Protein AF-X1M2U4-F1 (afdb_monomer)

Radius of gyration: 24.53 Å; Cα contacts (8 Å, |Δi|>4): 332; chains: 1; bounding box: 65×62×56 Å

Sequence (324 aa):
LNEYVQEFSDPWKFKKEGINDFLRRRSLLNENTVKQISSGITCVGDGNSFICDGRGKYFVPGTSIKGAIRTSVLYHFLKELKNSNNENFRNDVVGKIEHKLKEYSKVKSAYINAKRQNNLQEARIKSREMDNIEKSFDKDIVENKFLNFLDDMVKKGIVKVGPNTDLLRTVKVSDSKIDEVRRENIRVICFRNNGSFYFGKTKRRDGTERQISLDYECLHEDTEFTTEILLDFELLNKFYPDSKILFNDISSLINIIKEFGESQWIEERNFFQKVPEIPEITEFYNQNISHPLLRVGWGTGMLGTTIDLLLDPPLRQRIRNEVM

Solvent-accessible surface area (backbone atoms only — not comparable to full-atom values): 18949 Å² total; per-residue (Å²): 142,84,87,82,80,78,82,78,86,63,89,75,77,57,84,80,61,50,72,66,55,55,33,52,76,68,60,51,73,36,75,66,48,44,52,61,66,71,53,70,55,55,57,77,48,70,94,39,49,58,57,30,45,80,83,70,46,40,42,52,56,16,66,53,54,48,49,34,46,50,34,16,52,52,38,50,53,53,48,52,40,37,74,76,39,46,66,59,36,43,57,68,48,52,46,47,51,52,50,51,50,54,54,46,54,52,42,52,52,51,25,53,51,24,54,75,69,68,36,64,68,57,24,52,53,31,49,52,51,46,55,51,51,55,60,42,49,56,42,56,62,56,49,62,43,66,58,44,71,45,36,73,44,41,75,69,67,76,48,74,89,48,85,92,62,44,74,67,73,28,51,46,51,42,63,20,67,46,93,73,69,42,80,42,80,46,72,43,76,41,77,46,98,86,49,52,71,45,69,36,67,44,74,47,97,87,69,50,76,40,72,44,69,43,73,30,40,38,73,54,85,90,68,84,71,66,67,52,79,45,75,40,60,68,60,41,43,70,77,47,75,88,56,95,60,94,48,90,52,71,67,50,45,51,50,38,29,31,54,41,22,42,53,50,51,52,54,50,35,62,52,40,67,64,37,72,90,45,60,70,62,43,50,59,60,63,49,86,68,89,72,46,48,76,58,69,66,88,87,35,49,67,65,46,69,44,62,49,80,79,49,55,70,71,60,46,52,48,47,51,74,73,79,105

pLDDT: mean 79.79, std 15.74, range [29.61, 96.5]

Mean predicted aligned error: 11.82 Å

Foldseek 3Di:
DPDPDDDDDDPPPCPDADPVNVCVVVVCPDPVNCVVVVPQDFCCDPVQEATAGSVRFGWAALVQVLLLLLQLLLLVVLVVCCVVPVPCSCVQQVVVLVVLLVVLVVLVVQLVVCVVVVVVVSNVVSVVVLVVSLVVNCCSNRQVVQQCVCVVCVVVVNDDRDPLLRLSVQKDKHMKTFHDWDKDWDWAWDADPVLDIDTDWDADPVRDIDGDIDTHTGHDPPGDIDMDIGGNQVSNCSSPVDDDDCDNDVVSSQVSQQVLQVLLLVVLLVSCVSRPPDVVSNVVSPPPPPTRRADGDDPCPPSSNHSCSVPDPVSSVSCVVRND

Nearest PDB structures (foldseek):
  4irv-assembly1_A  TM=3.183E-01  e=8.017E+00  Helicobacter pylori 26695

Structure (mmCIF, N/CA/C/O backbone):
data_AF-X1M2U4-F1
#
_entry.id   AF-X1M2U4-F1
#
loop_
_atom_site.group_PDB
_atom_site.id
_atom_site.type_symbol
_atom_site.label_atom_id
_atom_site.label_alt_id
_atom_site.label_comp_id
_atom_site.label_asym_id
_atom_site.label_entity_id
_atom_site.label_seq_id
_atom_site.pdbx_PDB_ins_code
_atom_site.Cartn_x
_atom_site.Cartn_y
_atom_site.Cartn_z
_atom_site.occupancy
_atom_site.B_iso_or_equiv
_atom_site.auth_seq_id
_atom_site.auth_comp_id
_atom_site.auth_asym_id
_atom_site.auth_atom_id
_atom_site.pdbx_PDB_model_num
ATOM 1 N N . LEU A 1 1 ? -9.362 -40.920 -22.164 1.00 38.91 1 LEU A N 1
ATOM 2 C CA . LEU A 1 1 ? -9.879 -39.617 -21.678 1.00 38.91 1 LEU A CA 1
ATOM 3 C C . LEU A 1 1 ? -11.413 -39.571 -21.524 1.00 38.91 1 LEU A C 1
ATOM 5 O O . LEU A 1 1 ? -11.914 -38.514 -21.184 1.00 38.91 1 LEU A O 1
ATOM 9 N N . ASN A 1 2 ? -12.145 -40.694 -21.651 1.00 30.86 2 ASN A N 1
ATOM 10 C CA . ASN A 1 2 ? -13.621 -40.733 -21.589 1.00 30.86 2 ASN A CA 1
ATOM 11 C C . ASN A 1 2 ? -14.203 -41.627 -20.465 1.00 30.86 2 ASN A C 1
ATOM 13 O O . ASN A 1 2 ? -15.336 -42.071 -20.578 1.00 30.86 2 ASN A O 1
ATOM 17 N N . GLU A 1 3 ? -13.476 -41.895 -19.373 1.00 29.61 3 GLU A N 1
ATOM 18 C CA . GLU A 1 3 ? -13.958 -42.805 -18.303 1.00 29.61 3 GLU A CA 1
ATOM 19 C C . GLU A 1 3 ? -14.347 -42.126 -16.973 1.00 29.61 3 GLU A C 1
ATOM 21 O O . GLU A 1 3 ? -14.627 -42.810 -15.996 1.00 29.61 3 GLU A O 1
ATOM 26 N N . TYR A 1 4 ? -14.426 -40.791 -16.904 1.00 35.47 4 TYR A N 1
ATOM 27 C CA . TYR A 1 4 ? -14.709 -40.086 -15.638 1.00 35.47 4 TYR A CA 1
ATOM 28 C C . TYR A 1 4 ? -15.816 -39.032 -15.723 1.00 35.47 4 TYR A C 1
ATOM 30 O O . TYR A 1 4 ? -15.715 -37.967 -15.118 1.00 35.47 4 TYR A O 1
ATOM 38 N N . VAL A 1 5 ? -16.907 -39.330 -16.426 1.00 34.38 5 VAL A N 1
ATOM 39 C CA . VAL A 1 5 ? -18.145 -38.551 -16.287 1.00 34.38 5 VAL A CA 1
ATOM 40 C C . VAL A 1 5 ? -19.189 -39.444 -15.625 1.00 34.38 5 VAL A C 1
ATOM 42 O O . VAL A 1 5 ? -19.867 -40.222 -16.283 1.00 34.38 5 VAL A O 1
ATOM 45 N N . GLN A 1 6 ? -19.280 -39.367 -14.296 1.00 40.69 6 GLN A N 1
ATOM 46 C CA . GLN A 1 6 ? -20.480 -39.809 -13.587 1.00 40.69 6 GLN A CA 1
ATOM 47 C C . GLN A 1 6 ? -21.474 -38.648 -13.611 1.00 40.69 6 GLN A C 1
ATOM 49 O O . GLN A 1 6 ? -21.230 -37.610 -12.997 1.00 40.69 6 GLN A O 1
ATOM 54 N N . GLU A 1 7 ? -22.579 -38.817 -14.335 1.00 40.59 7 GLU A N 1
ATOM 55 C CA . GLU A 1 7 ? -23.734 -37.930 -14.222 1.00 40.59 7 GLU A CA 1
ATOM 56 C C . GLU A 1 7 ? -24.286 -38.013 -12.795 1.00 40.59 7 GLU A C 1
ATOM 58 O O . GLU A 1 7 ? -24.749 -39.059 -12.336 1.00 40.59 7 GLU A O 1
ATOM 63 N N . PHE A 1 8 ? -24.213 -36.901 -12.066 1.00 40.88 8 PHE A N 1
ATOM 64 C CA . PHE A 1 8 ? -24.794 -36.800 -10.735 1.00 40.88 8 PHE A CA 1
ATOM 65 C C . PHE A 1 8 ? -26.293 -36.539 -10.865 1.00 40.88 8 PHE A C 1
ATOM 67 O O . PHE A 1 8 ? -26.742 -35.402 -11.003 1.00 40.88 8 PHE A O 1
ATOM 74 N N . SER A 1 9 ? -27.079 -37.612 -10.801 1.00 44.78 9 SER A N 1
ATOM 75 C CA . SER A 1 9 ? -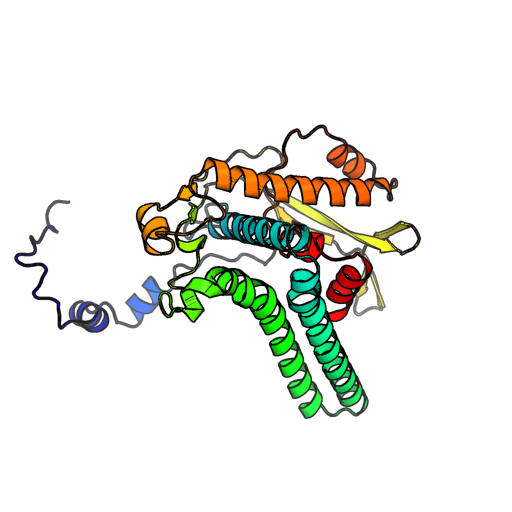28.518 -37.525 -10.588 1.00 44.78 9 SER A CA 1
ATOM 76 C C . SER A 1 9 ? -28.775 -36.986 -9.173 1.00 44.78 9 SER A C 1
ATOM 78 O O . SER A 1 9 ? -28.596 -37.716 -8.196 1.00 44.78 9 SER A O 1
ATOM 80 N N . ASP A 1 10 ? -29.212 -35.729 -9.093 1.00 46.75 10 ASP A N 1
ATOM 81 C CA . ASP A 1 10 ? -29.717 -35.020 -7.905 1.00 46.75 10 ASP A CA 1
ATOM 82 C C . ASP A 1 10 ? -28.677 -34.219 -7.071 1.00 46.75 10 ASP A C 1
ATOM 84 O O . ASP A 1 10 ? -28.092 -34.733 -6.111 1.00 46.75 10 ASP A O 1
ATOM 88 N N . PRO A 1 11 ? -28.470 -32.917 -7.376 1.00 49.22 11 PRO A N 1
ATOM 89 C CA . PRO A 1 11 ? -27.524 -32.053 -6.662 1.00 49.22 11 PRO A CA 1
ATOM 90 C C . PRO A 1 11 ? -27.935 -31.720 -5.213 1.00 49.22 11 PRO A C 1
ATOM 92 O O . PRO A 1 11 ? -27.139 -31.143 -4.471 1.00 49.22 11 PRO A O 1
ATOM 95 N N . TRP A 1 12 ? -29.139 -32.098 -4.764 1.00 47.88 12 TRP A N 1
ATOM 96 C CA . TRP A 1 12 ? -29.663 -31.724 -3.442 1.00 47.88 12 TRP A CA 1
ATOM 97 C C . TRP A 1 12 ? -29.518 -32.809 -2.363 1.00 47.88 12 TRP A C 1
ATOM 99 O O . TRP A 1 12 ? -29.766 -32.536 -1.184 1.00 47.88 12 TRP A O 1
ATOM 109 N N . LYS A 1 13 ? -29.045 -34.014 -2.713 1.00 48.00 13 LYS A N 1
ATOM 110 C CA . LYS A 1 13 ? -28.810 -35.109 -1.749 1.00 48.00 13 LYS A CA 1
ATOM 111 C C . LYS A 1 13 ? -27.593 -34.916 -0.833 1.00 48.00 13 LYS A C 1
ATOM 113 O O . LYS A 1 13 ? -27.504 -35.583 0.194 1.00 48.00 13 LYS A O 1
ATOM 118 N N . PHE A 1 14 ? -26.695 -33.974 -1.128 1.00 50.56 14 PHE A N 1
ATOM 119 C CA . PHE A 1 14 ? -25.449 -33.769 -0.369 1.00 50.56 14 PHE A CA 1
ATOM 120 C C . PHE A 1 14 ? -25.573 -32.871 0.872 1.00 50.56 14 PHE A C 1
ATOM 122 O O . PHE A 1 14 ? -24.568 -32.546 1.499 1.00 50.56 14 PHE A O 1
ATOM 129 N N . LYS A 1 15 ? -26.789 -32.513 1.307 1.00 51.62 15 LYS A N 1
ATOM 130 C CA . LYS A 1 15 ? -27.019 -31.644 2.482 1.00 51.62 15 LYS A CA 1
ATOM 131 C C . LYS A 1 15 ? -26.486 -32.179 3.829 1.00 51.62 15 LYS A C 1
ATOM 133 O O . LYS A 1 15 ? -26.642 -31.495 4.836 1.00 51.62 15 LYS A O 1
ATOM 138 N N . LYS A 1 16 ? -25.879 -33.371 3.878 1.00 56.16 16 LYS A N 1
ATOM 139 C CA . LYS A 1 16 ? -25.341 -33.983 5.106 1.00 56.16 16 LYS A CA 1
ATOM 140 C C . LYS A 1 16 ? -23.858 -34.333 5.079 1.00 56.16 16 LYS A C 1
ATOM 142 O O . LYS A 1 16 ? -23.348 -34.736 6.116 1.00 56.16 16 LYS A O 1
ATOM 147 N N . GLU A 1 17 ? -23.169 -34.196 3.953 1.00 55.62 17 GLU A N 1
ATOM 148 C CA . GLU A 1 17 ? -21.790 -34.674 3.852 1.00 55.62 17 GLU A CA 1
ATOM 149 C C . GLU A 1 17 ? -20.846 -33.485 3.741 1.00 55.62 17 GLU A C 1
ATOM 151 O O . GLU A 1 17 ? -20.805 -32.787 2.728 1.00 55.62 17 GLU A O 1
ATOM 156 N N . GLY A 1 18 ? -20.108 -33.227 4.821 1.00 66.75 18 GLY A N 1
ATOM 157 C CA . GLY A 1 18 ? -19.088 -32.192 4.819 1.00 66.75 18 GLY A CA 1
ATOM 158 C C . GLY A 1 18 ? -17.939 -32.570 3.888 1.00 66.75 18 GLY A C 1
ATOM 159 O O . GLY A 1 18 ? -17.730 -33.740 3.558 1.00 66.75 18 GLY A O 1
ATOM 160 N N . ILE A 1 19 ? -17.122 -31.588 3.508 1.00 66.81 19 ILE A N 1
ATOM 161 C CA . ILE A 1 19 ? -15.921 -31.838 2.698 1.00 66.81 19 ILE A CA 1
ATOM 162 C C . ILE A 1 19 ? -14.996 -32.882 3.345 1.00 66.81 19 ILE A C 1
ATOM 164 O O . ILE A 1 19 ? -14.395 -33.695 2.653 1.00 66.81 19 ILE A O 1
ATOM 168 N N . ASN A 1 20 ? -14.971 -32.948 4.678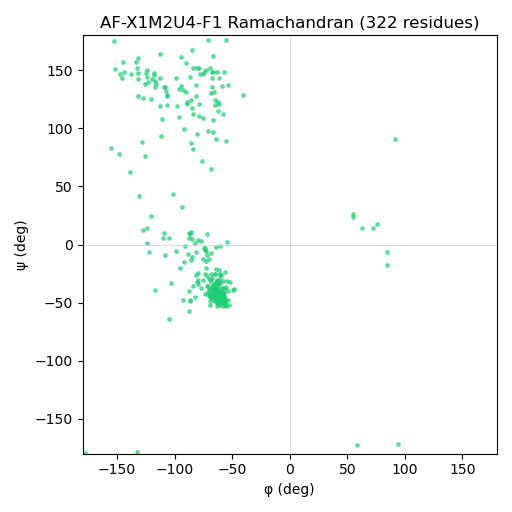 1.00 68.69 20 ASN A N 1
ATOM 169 C CA . ASN A 1 20 ? -14.257 -33.984 5.420 1.00 68.69 20 ASN A CA 1
ATOM 170 C C . ASN A 1 20 ? -14.793 -35.395 5.134 1.00 68.69 20 ASN A C 1
ATOM 172 O O . ASN A 1 20 ? -13.996 -36.314 4.968 1.00 68.69 20 ASN A O 1
ATOM 176 N N . ASP A 1 21 ? -16.110 -35.578 5.033 1.00 77.81 21 ASP A N 1
ATOM 177 C CA . ASP A 1 21 ? -16.729 -36.882 4.760 1.00 77.81 21 ASP A CA 1
ATOM 178 C C . ASP A 1 21 ? -16.501 -37.317 3.313 1.00 77.81 21 ASP A C 1
ATOM 180 O O . ASP A 1 21 ? -16.310 -38.501 3.025 1.00 77.81 21 ASP A O 1
ATOM 184 N N . PHE A 1 22 ? -16.499 -36.352 2.390 1.00 77.62 22 PHE A N 1
ATOM 185 C CA . PHE A 1 22 ? -16.117 -36.565 0.996 1.00 77.62 22 PHE A CA 1
ATOM 186 C C . PHE A 1 22 ? -14.650 -37.011 0.882 1.00 77.62 22 PHE A C 1
ATOM 188 O O . PHE A 1 22 ? -14.356 -38.052 0.290 1.00 77.62 22 PHE A O 1
ATOM 195 N N . LEU A 1 23 ? -13.732 -36.270 1.510 1.00 77.38 23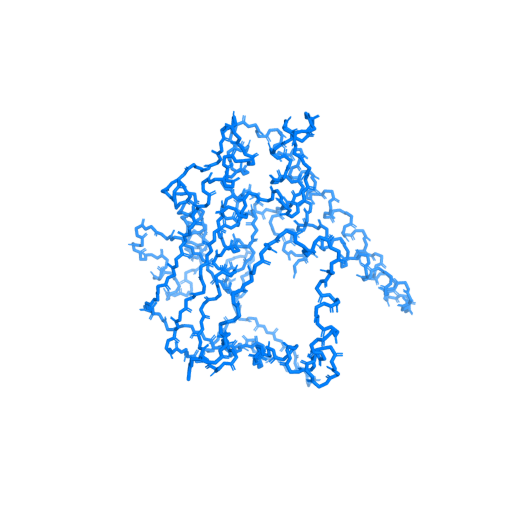 LEU A N 1
ATOM 196 C CA . LEU A 1 23 ? -12.300 -36.558 1.455 1.00 77.38 23 LEU A CA 1
ATOM 197 C C . LEU A 1 23 ? -11.936 -37.865 2.181 1.00 77.38 23 LEU A C 1
ATOM 199 O O . LEU A 1 23 ? -11.083 -38.611 1.698 1.00 77.38 23 LEU A O 1
ATOM 203 N N . ARG A 1 24 ? -12.601 -38.189 3.302 1.00 77.00 24 ARG A N 1
ATOM 204 C CA . ARG A 1 24 ? -12.422 -39.467 4.017 1.00 77.00 24 ARG A CA 1
ATOM 205 C C . ARG A 1 24 ? -12.876 -40.657 3.177 1.00 77.00 24 ARG A C 1
ATOM 207 O O . ARG A 1 24 ? -12.126 -41.622 3.068 1.00 77.00 24 ARG A O 1
ATOM 214 N N . ARG A 1 25 ? -14.056 -40.591 2.545 1.00 80.62 25 ARG A N 1
ATOM 215 C CA . ARG A 1 25 ? -14.573 -41.693 1.706 1.00 80.62 25 ARG A CA 1
ATOM 216 C C . ARG A 1 25 ? -13.712 -41.985 0.489 1.00 80.62 25 ARG A C 1
ATOM 218 O O . ARG A 1 25 ? -13.643 -43.126 0.056 1.00 80.62 25 ARG A O 1
ATOM 225 N N . ARG A 1 26 ? -13.063 -40.963 -0.061 1.00 80.25 26 ARG A N 1
ATOM 226 C CA . ARG A 1 26 ? -12.145 -41.110 -1.196 1.00 80.25 26 ARG A CA 1
ATOM 227 C C . ARG A 1 26 ? -10.709 -41.428 -0.762 1.00 80.25 26 ARG A C 1
ATOM 229 O O . ARG A 1 26 ? -9.823 -41.440 -1.606 1.00 80.25 26 ARG A O 1
ATOM 236 N N . SER A 1 27 ? -10.472 -41.648 0.536 1.00 76.50 27 SER A N 1
ATOM 237 C CA . SER A 1 27 ? -9.142 -41.880 1.115 1.00 76.50 27 SER A CA 1
ATOM 238 C C . SER A 1 27 ? -8.125 -40.775 0.788 1.00 76.50 27 SER A C 1
ATOM 240 O O . SER A 1 27 ? -6.921 -41.018 0.799 1.00 76.50 27 SER A O 1
ATOM 242 N N . LEU A 1 28 ? -8.601 -39.548 0.539 1.00 73.69 28 LEU A N 1
ATOM 243 C CA . LEU A 1 28 ? -7.786 -38.376 0.188 1.00 73.69 28 LEU A CA 1
ATOM 244 C C . LEU A 1 28 ? -7.225 -37.648 1.422 1.00 73.69 28 LEU A C 1
ATOM 246 O O . LEU A 1 28 ? -6.358 -36.794 1.296 1.00 73.69 28 LEU A O 1
ATOM 250 N N . LEU A 1 29 ? -7.692 -38.002 2.623 1.00 73.31 29 LEU A N 1
ATOM 251 C CA . LEU A 1 29 ? -7.163 -37.543 3.917 1.00 73.31 29 LEU A CA 1
ATOM 252 C C . LEU A 1 29 ? -6.114 -38.509 4.497 1.00 73.31 29 LEU A C 1
ATOM 254 O O . LEU A 1 29 ? -6.028 -38.682 5.710 1.00 73.31 29 LEU A O 1
ATOM 258 N N . ASN A 1 30 ? -5.339 -39.184 3.649 1.00 76.50 30 ASN A N 1
ATOM 259 C CA . ASN A 1 30 ? -4.165 -39.910 4.126 1.00 76.50 30 ASN A CA 1
ATOM 260 C C . ASN A 1 30 ? -2.969 -38.946 4.230 1.00 76.50 30 ASN A C 1
ATOM 262 O O . ASN A 1 30 ? -2.898 -37.944 3.517 1.00 76.50 30 ASN A O 1
ATOM 266 N N . GLU A 1 31 ? -2.037 -39.236 5.135 1.00 66.75 31 GLU A N 1
ATOM 267 C CA . GLU A 1 31 ? -0.920 -38.341 5.462 1.00 66.75 31 GLU A CA 1
ATOM 268 C C . GLU A 1 31 ? -0.053 -38.000 4.236 1.00 66.75 31 GLU A C 1
ATOM 270 O O . GLU A 1 31 ? 0.449 -36.884 4.125 1.00 66.75 31 GLU A O 1
ATOM 275 N N . ASN A 1 32 ? 0.060 -38.923 3.274 1.00 66.62 32 ASN A N 1
ATOM 276 C CA . ASN A 1 32 ? 0.798 -38.717 2.028 1.00 66.62 32 ASN A CA 1
ATOM 277 C C . ASN A 1 32 ? 0.059 -37.781 1.063 1.00 66.62 32 ASN A C 1
ATOM 279 O O . ASN A 1 32 ? 0.677 -36.886 0.496 1.00 66.62 32 ASN A O 1
ATOM 283 N N . THR A 1 33 ? -1.257 -37.931 0.904 1.00 65.56 33 THR A N 1
ATOM 284 C CA . THR A 1 33 ? -2.085 -37.066 0.053 1.00 65.56 33 THR A CA 1
ATOM 285 C C . THR A 1 33 ? -2.222 -35.672 0.654 1.00 65.56 33 THR A C 1
ATOM 287 O O . THR A 1 33 ? -2.113 -34.693 -0.073 1.00 65.56 33 THR A O 1
ATOM 290 N N . VAL A 1 34 ? -2.363 -35.550 1.977 1.00 62.66 34 VAL A N 1
ATOM 291 C CA . VAL A 1 34 ? -2.338 -34.244 2.654 1.00 62.66 34 VAL A CA 1
ATOM 292 C C . VAL A 1 34 ? -0.978 -33.578 2.464 1.00 62.66 34 VAL A C 1
ATOM 294 O O . VAL A 1 34 ? -0.952 -32.419 2.068 1.00 62.66 34 VAL A O 1
ATOM 297 N N . LYS A 1 35 ? 0.140 -34.306 2.630 1.00 57.16 35 LYS A N 1
ATOM 298 C CA . LYS A 1 35 ? 1.487 -33.787 2.330 1.00 57.16 35 LYS A CA 1
ATOM 299 C C . LYS A 1 35 ? 1.614 -33.322 0.873 1.00 57.16 35 LYS A C 1
ATOM 301 O O . LYS A 1 35 ? 2.112 -32.226 0.656 1.00 57.16 35 LYS A O 1
ATOM 306 N N . GLN A 1 36 ? 1.086 -34.080 -0.092 1.00 55.28 36 GLN A N 1
ATOM 307 C CA . GLN A 1 36 ? 1.112 -33.740 -1.524 1.00 55.28 36 GLN A CA 1
ATOM 308 C C . GLN A 1 36 ? 0.192 -32.569 -1.920 1.00 55.28 36 GLN A C 1
ATOM 310 O O . GLN A 1 36 ? 0.546 -31.786 -2.795 1.00 55.28 36 GLN A O 1
ATOM 315 N N . ILE A 1 37 ? -0.981 -32.424 -1.295 1.00 58.28 37 ILE A N 1
ATOM 316 C CA . ILE A 1 37 ? -1.910 -31.304 -1.545 1.00 58.28 37 ILE A CA 1
ATOM 317 C C . ILE A 1 37 ? -1.413 -30.033 -0.844 1.00 58.28 37 ILE A C 1
ATOM 319 O O . ILE A 1 37 ? -1.524 -28.936 -1.386 1.00 58.28 37 ILE A O 1
ATOM 323 N N . SER A 1 38 ? -0.835 -30.176 0.352 1.00 44.94 38 SER A N 1
ATOM 324 C CA . SER A 1 38 ? -0.268 -29.065 1.126 1.00 44.94 38 SER A CA 1
ATOM 325 C C . SER A 1 38 ? 1.035 -28.513 0.542 1.00 44.94 38 SER A C 1
ATOM 327 O O . SER A 1 38 ? 1.496 -27.462 0.977 1.00 44.94 38 SER A O 1
ATOM 329 N N . SER A 1 39 ? 1.613 -29.183 -0.459 1.00 43.84 39 SER A N 1
ATOM 330 C CA . SER A 1 39 ? 2.859 -28.782 -1.105 1.00 43.84 39 SER A CA 1
ATOM 331 C C . SER A 1 39 ? 2.643 -28.095 -2.454 1.00 43.84 39 SER A C 1
ATOM 333 O O . SER A 1 39 ? 3.394 -28.323 -3.400 1.00 43.84 39 SER A O 1
ATOM 335 N N . GLY A 1 40 ? 1.675 -27.183 -2.538 1.00 38.00 40 GLY A N 1
ATOM 336 C CA . GLY A 1 40 ? 1.852 -26.003 -3.384 1.00 38.00 40 GLY A CA 1
ATOM 337 C C . GLY A 1 40 ? 2.936 -25.123 -2.763 1.00 38.00 40 GLY A C 1
ATOM 338 O O . GLY A 1 40 ? 2.641 -24.049 -2.252 1.00 38.00 40 GLY A O 1
ATOM 339 N N . ILE A 1 41 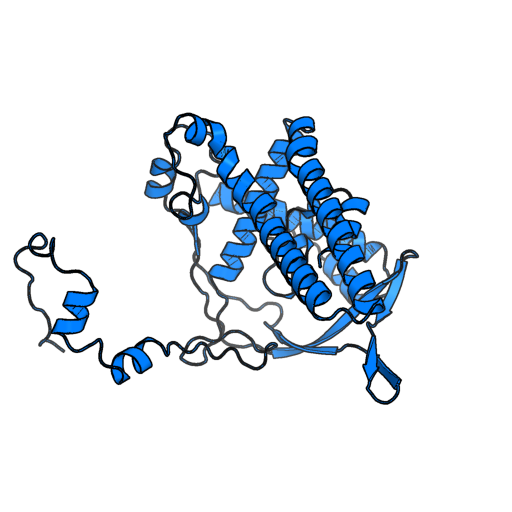? 4.172 -25.627 -2.704 1.00 39.47 41 ILE A N 1
ATOM 340 C CA . ILE A 1 41 ? 5.320 -24.870 -2.220 1.00 39.47 41 ILE A CA 1
ATOM 341 C C . ILE A 1 41 ? 5.583 -23.830 -3.302 1.00 39.47 41 ILE A C 1
ATOM 343 O O . ILE A 1 41 ? 6.204 -24.118 -4.320 1.00 39.47 41 ILE A O 1
ATOM 347 N N . THR A 1 42 ? 5.083 -22.615 -3.101 1.00 38.75 42 THR A N 1
ATOM 348 C CA . THR A 1 42 ? 5.761 -21.451 -3.659 1.00 38.75 42 THR A CA 1
ATOM 349 C C . THR A 1 42 ? 7.161 -21.482 -3.075 1.00 38.75 42 THR A C 1
ATOM 351 O O . THR A 1 42 ? 7.328 -21.353 -1.858 1.00 38.75 42 THR A O 1
ATOM 354 N N . CYS A 1 43 ? 8.157 -21.717 -3.922 1.00 39.56 43 CYS A N 1
ATOM 355 C CA . CYS A 1 43 ? 9.542 -21.489 -3.562 1.00 39.56 43 CYS A CA 1
ATOM 356 C C . CYS A 1 43 ? 9.668 -19.985 -3.320 1.00 39.56 43 CYS A C 1
ATOM 358 O O . CYS A 1 43 ? 9.895 -19.213 -4.247 1.00 39.56 43 CYS A O 1
ATOM 360 N N . VAL A 1 44 ? 9.458 -19.553 -2.078 1.00 43.09 44 VAL A N 1
ATOM 361 C CA . VAL A 1 44 ? 10.008 -18.282 -1.632 1.00 43.09 44 VAL A CA 1
ATOM 362 C C . VAL A 1 44 ? 11.507 -18.542 -1.656 1.00 43.09 44 VAL A C 1
ATOM 364 O O . VAL A 1 44 ? 12.026 -19.222 -0.771 1.00 43.09 44 VAL A O 1
ATOM 367 N N . GLY A 1 45 ? 12.172 -18.145 -2.745 1.00 45.34 45 GLY A N 1
ATOM 368 C CA . GLY A 1 45 ? 13.629 -18.172 -2.810 1.00 45.34 45 GLY A CA 1
ATOM 369 C C . GLY A 1 45 ? 14.220 -17.375 -1.646 1.00 45.34 45 GLY A C 1
ATOM 370 O O . GLY A 1 45 ? 13.483 -16.755 -0.871 1.00 45.34 45 GLY A O 1
ATOM 371 N N . ASP A 1 46 ? 15.550 -17.367 -1.511 1.00 55.97 46 ASP A N 1
ATOM 372 C CA . ASP A 1 46 ? 16.236 -16.440 -0.599 1.00 55.97 46 ASP A CA 1
ATOM 373 C C . ASP A 1 46 ? 15.554 -15.073 -0.708 1.00 55.97 46 ASP A C 1
ATOM 375 O O . ASP A 1 46 ? 15.322 -14.650 -1.836 1.00 55.97 46 ASP A O 1
ATOM 379 N N . GLY A 1 47 ? 15.152 -14.450 0.412 1.00 63.47 47 GLY A N 1
ATOM 380 C CA . GLY A 1 47 ? 14.067 -13.443 0.506 1.00 63.47 47 GLY A CA 1
ATOM 381 C C . GLY A 1 47 ? 14.133 -12.204 -0.401 1.00 63.47 47 GLY A C 1
ATOM 382 O O . GLY A 1 47 ? 13.252 -11.352 -0.337 1.00 63.47 47 GLY A O 1
ATOM 383 N N . ASN A 1 48 ? 15.146 -12.128 -1.254 1.00 81.06 48 ASN A N 1
ATOM 384 C CA . ASN A 1 48 ? 15.321 -11.161 -2.314 1.00 81.06 48 ASN A CA 1
ATOM 385 C C . ASN A 1 48 ? 15.039 -11.723 -3.729 1.00 81.06 48 ASN A C 1
ATOM 387 O O . ASN A 1 48 ? 15.300 -11.038 -4.711 1.00 81.06 48 ASN A O 1
ATOM 391 N N . SER A 1 49 ? 14.560 -12.963 -3.854 1.00 87.94 49 SER A N 1
ATOM 392 C CA . SER A 1 49 ? 14.211 -13.598 -5.134 1.00 87.94 49 SER A CA 1
ATOM 393 C C . SER A 1 49 ? 12.833 -13.140 -5.606 1.00 87.94 49 SER A C 1
ATOM 395 O O . SER A 1 49 ? 11.956 -12.846 -4.787 1.00 87.94 49 SER A O 1
ATOM 397 N N . PHE A 1 50 ? 12.611 -13.126 -6.918 1.00 90.44 50 PHE A N 1
ATOM 398 C CA . PHE A 1 50 ? 11.312 -12.757 -7.468 1.00 90.44 50 PHE A CA 1
ATOM 399 C C . PHE A 1 50 ? 10.335 -13.928 -7.323 1.00 90.44 50 PHE A C 1
ATOM 401 O O . PHE A 1 50 ? 10.717 -15.100 -7.376 1.00 90.44 50 PHE A O 1
ATOM 408 N N . ILE A 1 51 ? 9.055 -13.628 -7.109 1.00 90.31 51 ILE A N 1
ATOM 409 C CA . ILE A 1 51 ? 8.065 -14.670 -6.836 1.00 90.31 51 ILE A CA 1
ATOM 410 C C . ILE A 1 51 ? 7.823 -15.555 -8.068 1.00 90.31 51 ILE A C 1
ATOM 412 O O . ILE A 1 51 ? 7.675 -15.068 -9.190 1.00 90.31 51 ILE A O 1
ATOM 416 N N . CYS A 1 52 ? 7.774 -16.867 -7.833 1.00 89.81 52 CYS A N 1
ATOM 417 C CA . CYS A 1 52 ? 7.533 -17.889 -8.846 1.00 89.81 52 CYS A CA 1
ATOM 418 C C . CYS A 1 52 ? 6.332 -18.760 -8.484 1.00 89.81 52 CYS A C 1
ATOM 420 O O . CYS A 1 52 ? 6.054 -19.003 -7.305 1.00 89.81 52 CYS A O 1
ATOM 422 N N . ASP A 1 53 ? 5.641 -19.273 -9.500 1.00 87.62 53 ASP A N 1
ATOM 423 C CA . ASP A 1 53 ? 4.626 -20.303 -9.320 1.00 87.62 53 ASP A CA 1
ATOM 424 C C . ASP A 1 53 ? 5.265 -21.658 -8.945 1.00 87.62 53 ASP A C 1
ATOM 426 O O . ASP A 1 53 ? 6.487 -21.828 -8.927 1.00 87.62 53 ASP A O 1
ATOM 430 N N . GLY A 1 54 ? 4.437 -22.671 -8.671 1.00 82.25 54 GLY A N 1
ATOM 431 C CA . GLY A 1 54 ? 4.917 -24.023 -8.350 1.00 82.25 54 GLY A CA 1
ATOM 432 C C . GLY A 1 54 ? 5.667 -24.733 -9.491 1.00 82.25 54 GLY A C 1
ATOM 433 O O . GLY A 1 54 ? 6.104 -25.868 -9.316 1.00 82.25 54 GLY A O 1
ATOM 434 N N . ARG A 1 55 ? 5.793 -24.106 -10.666 1.00 86.12 55 ARG A N 1
ATOM 435 C CA . ARG A 1 55 ? 6.559 -24.585 -11.826 1.00 86.12 55 ARG A CA 1
ATOM 436 C C . ARG A 1 55 ? 7.818 -23.749 -12.073 1.00 86.12 55 ARG A C 1
ATOM 438 O O . ARG A 1 55 ? 8.483 -23.976 -13.080 1.00 86.12 55 ARG A O 1
ATOM 445 N N . GLY A 1 56 ? 8.139 -22.805 -11.186 1.00 85.19 56 GLY A N 1
ATOM 446 C CA . GLY A 1 56 ? 9.292 -21.919 -11.328 1.00 85.19 56 GLY A CA 1
ATOM 447 C C . GLY A 1 56 ? 9.092 -20.799 -12.351 1.00 85.19 56 GLY A C 1
ATOM 448 O O . GLY A 1 56 ? 10.078 -20.235 -12.808 1.00 85.19 56 GLY A O 1
ATOM 449 N N . LYS A 1 57 ? 7.850 -20.490 -12.753 1.00 89.94 57 LYS A N 1
ATOM 450 C CA . LYS A 1 57 ? 7.570 -19.367 -13.659 1.00 89.94 57 LYS A CA 1
ATOM 451 C C . LYS A 1 57 ? 7.321 -18.092 -12.872 1.00 89.94 57 LYS A C 1
ATOM 453 O O . LYS A 1 57 ? 6.504 -18.095 -11.949 1.00 89.94 57 LYS A O 1
ATOM 458 N N . TYR A 1 58 ? 7.979 -17.010 -13.271 1.00 93.88 58 TYR A N 1
ATOM 459 C CA . TYR A 1 58 ? 7.791 -15.697 -12.668 1.00 93.88 58 TYR A CA 1
ATOM 460 C C . TYR A 1 58 ? 6.396 -15.142 -12.960 1.00 93.88 58 TYR A C 1
ATOM 462 O O . TYR A 1 58 ? 5.825 -15.342 -14.038 1.00 93.88 58 TYR A O 1
ATOM 470 N N . PHE A 1 59 ? 5.828 -14.446 -11.978 1.00 94.44 59 PHE A N 1
ATOM 471 C CA . PHE A 1 59 ? 4.515 -13.827 -12.120 1.00 94.44 59 PHE A CA 1
ATOM 472 C C . PHE A 1 59 ? 4.381 -12.592 -11.223 1.00 94.44 59 PHE A C 1
ATOM 474 O O . PHE A 1 59 ? 5.012 -12.535 -10.168 1.00 94.44 59 PHE A O 1
ATOM 481 N N . VAL A 1 60 ? 3.560 -11.603 -11.604 1.00 94.44 60 VAL A N 1
ATOM 482 C CA . VAL A 1 60 ? 3.147 -10.552 -10.659 1.00 94.44 60 VAL A CA 1
ATOM 483 C C . VAL A 1 60 ? 1.881 -11.044 -9.973 1.00 94.44 60 VAL A C 1
ATOM 485 O O . VAL A 1 60 ? 0.884 -11.300 -10.656 1.00 94.44 60 VAL A O 1
ATOM 488 N N . PRO A 1 61 ? 1.872 -11.166 -8.638 1.00 94.38 61 PRO A N 1
ATOM 489 C CA . PRO A 1 61 ? 0.679 -11.595 -7.934 1.00 94.38 61 PRO A CA 1
ATOM 490 C C . PRO A 1 61 ? -0.434 -10.560 -8.072 1.00 94.38 61 PRO A C 1
ATOM 492 O O . PRO A 1 61 ? -0.245 -9.378 -7.762 1.00 94.38 61 PRO A O 1
ATOM 495 N N . GLY A 1 62 ? -1.632 -11.015 -8.428 1.00 94.81 62 GLY A N 1
ATOM 496 C CA . GLY A 1 62 ? -2.835 -10.193 -8.425 1.00 94.81 62 GLY A CA 1
ATOM 497 C C . GLY A 1 62 ? -3.129 -9.641 -7.029 1.00 94.81 62 GLY A C 1
ATOM 498 O O . GLY A 1 62 ? -3.679 -8.552 -6.893 1.00 94.81 62 GLY A O 1
ATOM 499 N N . THR A 1 63 ? -2.685 -10.329 -5.971 1.00 91.56 63 THR A N 1
ATOM 500 C CA . THR A 1 63 ? -2.745 -9.844 -4.584 1.00 91.56 63 THR A CA 1
ATOM 501 C C . THR A 1 63 ? -1.883 -8.603 -4.340 1.00 91.56 63 THR A C 1
ATOM 503 O O . THR A 1 63 ? -2.327 -7.716 -3.614 1.00 91.56 63 THR A O 1
ATOM 506 N N . SER A 1 64 ? -0.708 -8.490 -4.967 1.00 92.88 64 SER A N 1
ATOM 507 C CA . SER A 1 64 ? 0.162 -7.308 -4.862 1.00 92.88 64 SER A CA 1
ATOM 508 C C . SER A 1 64 ? -0.479 -6.092 -5.527 1.00 92.88 64 SER A C 1
ATOM 510 O O . SER A 1 64 ? -0.553 -5.018 -4.929 1.00 92.88 64 SER A O 1
ATOM 512 N N . ILE A 1 65 ? -1.023 -6.277 -6.734 1.00 94.81 65 ILE A N 1
ATOM 513 C CA . ILE A 1 65 ? -1.751 -5.230 -7.463 1.00 94.81 65 ILE A CA 1
ATOM 514 C C . ILE A 1 65 ? -3.013 -4.837 -6.687 1.00 94.81 65 ILE A C 1
ATOM 516 O O . ILE A 1 65 ? -3.258 -3.658 -6.440 1.00 94.81 65 ILE A O 1
ATOM 520 N N . LYS A 1 66 ? -3.786 -5.820 -6.211 1.00 93.12 66 LYS A N 1
ATOM 521 C CA . LYS A 1 66 ? -4.985 -5.591 -5.397 1.00 93.12 66 LYS A CA 1
ATOM 522 C C . LYS A 1 66 ? -4.676 -4.883 -4.075 1.00 93.12 66 LYS A C 1
ATOM 524 O O . LYS A 1 66 ? -5.497 -4.092 -3.618 1.00 93.12 66 LYS A O 1
ATOM 529 N N . GLY A 1 67 ? -3.512 -5.129 -3.475 1.00 90.56 67 GLY A N 1
ATOM 530 C CA . GLY A 1 67 ? -3.022 -4.393 -2.309 1.00 90.56 67 GLY A CA 1
ATOM 531 C C . GLY A 1 67 ? -2.819 -2.907 -2.607 1.00 90.56 67 GLY A C 1
ATOM 532 O O . GLY A 1 67 ? -3.301 -2.062 -1.860 1.00 90.56 67 GLY A O 1
ATOM 533 N N . ALA A 1 68 ? -2.208 -2.575 -3.744 1.00 93.38 68 ALA A N 1
ATOM 534 C CA . ALA A 1 68 ? -2.045 -1.184 -4.162 1.00 93.38 68 ALA A CA 1
ATOM 535 C C . ALA A 1 68 ? -3.395 -0.514 -4.513 1.00 93.38 68 ALA A C 1
ATOM 537 O O . ALA A 1 68 ? -3.645 0.633 -4.131 1.00 93.38 68 ALA A O 1
ATOM 538 N N . ILE A 1 69 ? -4.323 -1.254 -5.137 1.00 93.62 69 ILE A N 1
ATOM 539 C CA . ILE A 1 69 ? -5.711 -0.800 -5.347 1.00 93.62 69 ILE A CA 1
ATOM 540 C C . ILE A 1 69 ? -6.400 -0.529 -4.002 1.00 93.62 69 ILE A C 1
ATOM 542 O O . ILE A 1 69 ? -7.057 0.498 -3.849 1.00 93.62 69 ILE A O 1
ATOM 546 N N . ARG A 1 70 ? -6.228 -1.408 -3.004 1.00 89.88 70 ARG A N 1
ATOM 547 C CA . ARG A 1 70 ? -6.791 -1.224 -1.657 1.00 89.88 70 ARG A CA 1
ATOM 548 C C . ARG A 1 70 ? -6.354 0.097 -1.043 1.00 89.88 70 ARG A C 1
ATOM 550 O O . ARG A 1 70 ? -7.203 0.844 -0.561 1.00 89.88 70 ARG A O 1
ATOM 557 N N . THR A 1 71 ? -5.055 0.379 -1.077 1.00 89.88 71 THR A N 1
ATOM 558 C CA . THR A 1 71 ? -4.504 1.628 -0.544 1.00 89.88 71 THR A CA 1
ATOM 559 C C . THR A 1 71 ? -5.047 2.836 -1.300 1.00 89.88 71 THR A C 1
ATOM 561 O O . THR A 1 71 ? -5.456 3.802 -0.665 1.00 89.88 71 THR A O 1
ATOM 564 N N . SER A 1 72 ? -5.157 2.749 -2.630 1.00 93.06 72 SER A N 1
ATOM 565 C CA . SER A 1 72 ? -5.701 3.827 -3.470 1.00 93.06 72 SER A CA 1
ATOM 566 C C . SER A 1 72 ? -7.154 4.160 -3.117 1.00 93.06 72 SER A C 1
ATOM 568 O O . SER A 1 72 ? -7.500 5.321 -2.904 1.00 93.06 72 SER A O 1
ATOM 570 N N . VAL A 1 73 ? -8.005 3.135 -2.983 1.00 90.06 73 VAL A N 1
ATOM 571 C CA . VAL A 1 73 ? -9.416 3.308 -2.605 1.00 90.06 73 VAL A CA 1
ATOM 572 C C . VAL A 1 73 ? -9.538 3.893 -1.197 1.00 90.06 73 VAL A C 1
ATOM 574 O O . VAL A 1 73 ? -10.344 4.798 -0.974 1.00 90.06 73 VAL A O 1
ATOM 577 N N . LEU A 1 74 ? -8.727 3.417 -0.248 1.00 86.81 74 LEU A N 1
ATOM 578 C CA . LEU A 1 74 ? -8.713 3.956 1.111 1.00 86.81 74 LEU A CA 1
ATOM 579 C C . LEU A 1 74 ? -8.249 5.419 1.142 1.00 86.81 74 LEU A C 1
ATOM 581 O O . LEU A 1 74 ? -8.858 6.238 1.829 1.00 86.81 74 LEU A O 1
ATOM 585 N N . TYR A 1 75 ? -7.194 5.749 0.396 1.00 91.00 75 TYR A N 1
ATOM 586 C CA . TYR A 1 75 ? -6.680 7.108 0.265 1.00 91.00 75 TYR A CA 1
ATOM 587 C C . TYR A 1 75 ? -7.753 8.052 -0.278 1.00 91.00 75 TYR A C 1
ATOM 589 O O . TYR A 1 75 ? -8.047 9.059 0.364 1.00 91.00 75 TYR A O 1
ATOM 597 N N . HIS A 1 76 ? -8.375 7.706 -1.409 1.00 91.25 76 HIS A N 1
ATOM 598 C CA . HIS A 1 76 ? -9.424 8.519 -2.025 1.00 91.25 76 HIS A CA 1
ATOM 599 C C . HIS A 1 76 ? -10.576 8.763 -1.049 1.00 91.25 76 HIS A C 1
ATOM 601 O O . HIS A 1 76 ? -10.979 9.901 -0.814 1.00 91.25 76 HIS A O 1
ATOM 607 N N . PHE A 1 77 ? -11.038 7.703 -0.384 1.00 85.62 77 PHE A N 1
ATOM 608 C CA . PHE A 1 77 ? -12.098 7.811 0.608 1.00 85.62 77 PHE A CA 1
ATOM 609 C C . PHE A 1 77 ? -11.750 8.783 1.750 1.00 85.62 77 PHE A C 1
ATOM 611 O O . PHE A 1 77 ? -12.535 9.666 2.102 1.00 85.62 77 PHE A O 1
ATOM 618 N N . LEU A 1 78 ? -10.566 8.635 2.343 1.00 86.00 78 LEU A N 1
ATOM 619 C CA . LEU A 1 78 ? -10.147 9.481 3.458 1.00 86.00 78 LEU A CA 1
ATOM 620 C C . LEU A 1 78 ? -9.854 10.920 3.027 1.00 86.00 78 LEU A C 1
ATOM 622 O O . LEU A 1 78 ? -10.050 11.840 3.823 1.00 86.00 78 LEU A O 1
ATOM 626 N N . LYS A 1 79 ? -9.422 11.126 1.782 1.00 90.56 79 LYS A N 1
ATOM 627 C CA . LYS A 1 79 ? -9.253 12.451 1.189 1.00 90.56 79 LYS A CA 1
ATOM 628 C C . LYS A 1 79 ? -10.597 13.160 1.044 1.00 90.56 79 LYS A C 1
ATOM 630 O O . LYS A 1 79 ? -10.723 14.296 1.494 1.00 90.56 79 LYS A O 1
ATOM 635 N N . GLU A 1 80 ? -11.616 12.473 0.535 1.00 87.31 80 GLU A N 1
ATOM 636 C CA . GLU A 1 80 ? -12.980 13.009 0.451 1.00 87.31 80 GLU A CA 1
ATOM 637 C C . GLU A 1 80 ? -13.564 13.317 1.836 1.00 87.31 80 GLU A C 1
ATOM 639 O O . GLU A 1 80 ? -14.184 14.365 2.040 1.00 87.31 80 GLU A O 1
ATOM 644 N N . LEU A 1 81 ? -13.302 12.466 2.834 1.00 83.75 81 LEU A N 1
ATOM 645 C CA . LEU A 1 81 ? -13.672 12.746 4.224 1.00 83.75 81 LEU A CA 1
ATOM 646 C C . LEU A 1 81 ? -12.961 13.997 4.755 1.00 83.75 81 LEU A C 1
ATOM 648 O O . LEU A 1 81 ? -13.597 14.841 5.379 1.00 83.75 81 LEU A O 1
ATOM 652 N N . LYS A 1 82 ? -11.657 14.140 4.502 1.00 87.88 82 LYS A N 1
ATOM 653 C CA . LYS A 1 82 ? -10.873 15.315 4.903 1.00 87.88 82 LYS A CA 1
ATOM 654 C C . LYS A 1 82 ? -11.394 16.600 4.252 1.00 87.88 82 LYS A C 1
ATOM 656 O O . LYS A 1 82 ? -11.469 17.624 4.925 1.00 87.88 82 LYS A O 1
ATOM 661 N N . ASN A 1 83 ? -11.783 16.536 2.979 1.00 90.25 83 ASN A N 1
ATOM 662 C CA . ASN A 1 83 ? -12.299 17.677 2.222 1.00 90.25 83 ASN A CA 1
ATOM 663 C C . ASN A 1 83 ? -13.707 18.083 2.679 1.00 90.25 83 ASN A C 1
ATOM 665 O O . ASN A 1 83 ? -13.995 19.269 2.819 1.00 90.25 83 ASN A O 1
ATOM 669 N N . SER A 1 84 ? -14.580 17.105 2.928 1.00 86.69 84 SER A N 1
ATOM 670 C CA . SER A 1 84 ? -15.981 17.344 3.301 1.00 86.69 84 SER A CA 1
ATOM 671 C C . SER A 1 84 ? -16.191 17.607 4.796 1.00 86.69 84 SER A C 1
ATOM 673 O O . SER A 1 84 ? -17.048 18.407 5.165 1.00 86.69 84 SER A O 1
ATOM 675 N N . ASN A 1 85 ? -15.423 16.949 5.670 1.00 85.25 85 ASN A N 1
ATOM 676 C CA . ASN A 1 85 ? -15.511 17.076 7.122 1.00 85.25 85 ASN A CA 1
ATOM 677 C C . ASN A 1 85 ? -14.137 16.875 7.786 1.00 85.25 85 ASN A C 1
ATOM 679 O O . ASN A 1 85 ? -13.820 15.833 8.373 1.00 85.25 85 ASN A O 1
ATOM 683 N N . ASN A 1 86 ? -13.320 17.923 7.712 1.00 89.31 86 ASN A N 1
ATOM 684 C CA . ASN A 1 86 ? -11.965 17.924 8.254 1.00 89.31 86 ASN A CA 1
ATOM 685 C C . ASN A 1 86 ? -11.914 17.690 9.779 1.00 89.31 86 ASN A C 1
ATOM 687 O O . ASN A 1 86 ? -10.950 17.108 10.274 1.00 89.31 86 ASN A O 1
ATOM 691 N N . GLU A 1 87 ? -12.941 18.102 10.533 1.00 88.31 87 GLU A N 1
ATOM 692 C CA . GLU A 1 87 ? -13.009 17.850 11.980 1.00 88.31 87 GLU A CA 1
ATOM 693 C C . GLU A 1 87 ? -13.138 16.355 12.285 1.00 88.31 87 GLU A C 1
ATOM 695 O O . GLU A 1 87 ? -12.382 15.830 13.103 1.00 88.31 87 GLU A O 1
ATOM 700 N N . ASN A 1 88 ? -14.015 15.639 11.574 1.00 82.56 88 ASN A N 1
ATOM 701 C CA . ASN A 1 88 ? -14.148 14.188 11.717 1.00 82.56 88 ASN A CA 1
ATOM 702 C C . ASN A 1 88 ? -12.880 13.454 11.276 1.00 82.56 88 ASN A C 1
ATOM 704 O O . ASN A 1 88 ? -12.453 12.510 11.943 1.00 82.56 88 ASN A O 1
ATOM 708 N N . PHE A 1 89 ? -12.249 13.887 10.179 1.00 85.75 89 PHE A N 1
ATOM 709 C CA . PHE A 1 89 ? -10.954 13.339 9.770 1.00 85.75 89 PHE A CA 1
ATOM 710 C C . PHE A 1 89 ? -9.911 13.512 10.884 1.00 85.75 89 PHE A C 1
ATOM 712 O O . PHE A 1 89 ? -9.243 12.553 11.275 1.00 85.75 89 PHE A O 1
ATOM 719 N N . ARG A 1 90 ? -9.808 14.715 11.458 1.00 88.50 90 ARG A N 1
ATOM 720 C CA . ARG A 1 90 ? -8.851 15.002 12.527 1.00 88.50 90 ARG A CA 1
ATOM 721 C C . ARG A 1 90 ? -9.131 14.186 13.786 1.00 88.50 90 ARG A C 1
ATOM 723 O O . ARG A 1 90 ? -8.218 13.555 14.304 1.00 88.50 90 ARG A O 1
ATOM 730 N N . ASN A 1 91 ? -10.363 14.167 14.275 1.00 84.94 91 ASN A N 1
ATOM 731 C CA . ASN A 1 91 ? -10.686 13.482 15.525 1.00 84.94 91 ASN A CA 1
ATOM 732 C C . ASN A 1 91 ? -10.558 11.964 15.385 1.00 84.94 91 ASN A C 1
ATOM 734 O O . ASN A 1 91 ? -9.958 11.299 16.231 1.00 84.94 91 ASN A O 1
ATOM 738 N N . ASP A 1 92 ? -11.073 11.413 14.289 1.00 79.44 92 ASP A N 1
ATOM 739 C CA . ASP A 1 92 ? -11.230 9.973 14.191 1.00 79.44 92 ASP A CA 1
ATOM 740 C C . ASP A 1 92 ? -10.079 9.251 13.492 1.00 79.44 92 ASP A C 1
ATOM 742 O O . ASP A 1 92 ? -9.977 8.031 13.632 1.00 79.44 92 ASP A O 1
ATOM 746 N N . VAL A 1 93 ? -9.274 9.955 12.693 1.00 83.19 93 VAL A N 1
ATOM 747 C CA . VAL A 1 93 ? -8.100 9.384 12.018 1.00 83.19 93 VAL A CA 1
ATOM 748 C C . VAL A 1 93 ? -6.846 9.864 12.731 1.00 83.19 93 VAL A C 1
ATOM 750 O O . VAL A 1 93 ? -6.158 9.063 13.362 1.00 83.19 93 VAL A O 1
ATOM 753 N N . VAL A 1 94 ? -6.591 11.176 12.714 1.00 88.06 94 VAL A N 1
ATOM 754 C CA . VAL A 1 94 ? -5.367 11.751 13.296 1.00 88.06 94 VAL A CA 1
ATOM 755 C C . VAL A 1 94 ? -5.314 11.522 14.808 1.00 88.06 94 VAL A C 1
ATOM 757 O O . VAL A 1 94 ? -4.331 10.980 15.304 1.00 88.06 94 VAL A O 1
ATOM 760 N N . GLY A 1 95 ? -6.388 11.820 15.542 1.00 87.88 95 GLY A N 1
ATOM 761 C CA . GLY A 1 95 ? -6.435 11.645 16.995 1.00 87.88 95 GLY A CA 1
ATOM 762 C C . GLY A 1 95 ? -6.239 10.191 17.438 1.00 87.88 95 GLY A C 1
ATOM 763 O O . GLY A 1 95 ? -5.574 9.929 18.441 1.00 87.88 95 GLY A O 1
ATOM 764 N N . LYS A 1 96 ? -6.748 9.219 16.667 1.00 85.25 96 LYS A N 1
ATOM 765 C CA . LYS A 1 96 ? -6.526 7.789 16.943 1.00 85.25 96 LYS A CA 1
ATOM 766 C C . LYS A 1 96 ? -5.084 7.370 16.686 1.00 85.25 96 LYS A C 1
ATOM 768 O O . LYS A 1 96 ? -4.511 6.665 17.516 1.00 85.25 96 LYS A O 1
ATOM 773 N N . ILE A 1 97 ? -4.502 7.827 15.578 1.00 87.81 97 ILE A N 1
ATOM 774 C CA . ILE A 1 97 ? -3.083 7.630 15.265 1.00 87.81 97 ILE A CA 1
ATOM 775 C C . ILE A 1 97 ? -2.224 8.184 16.405 1.00 87.81 97 ILE A C 1
ATOM 777 O O . ILE A 1 97 ? -1.395 7.468 16.963 1.00 87.81 97 ILE A O 1
ATOM 781 N N . GLU A 1 98 ? -2.463 9.427 16.821 1.00 90.50 98 GLU A N 1
ATOM 782 C CA . GLU A 1 98 ? -1.719 10.074 17.903 1.00 90.50 98 GLU A CA 1
ATOM 783 C C . GLU A 1 98 ? -1.870 9.343 19.242 1.00 90.50 98 GLU A C 1
ATOM 785 O O . GLU A 1 98 ? -0.886 9.168 19.970 1.00 90.50 98 GLU A O 1
ATOM 790 N N . HIS A 1 99 ? -3.082 8.879 19.560 1.00 89.62 99 HIS A N 1
ATOM 791 C CA . HIS A 1 99 ? -3.346 8.084 20.755 1.00 89.62 99 HIS A CA 1
ATOM 792 C C . HIS A 1 99 ? -2.551 6.772 20.745 1.00 89.62 99 HIS A C 1
ATOM 794 O O . HIS A 1 99 ? -1.886 6.447 21.731 1.00 89.62 99 HIS A O 1
ATOM 800 N N . LYS A 1 100 ? -2.573 6.039 19.628 1.00 88.06 100 LYS A N 1
ATOM 801 C CA . LYS A 1 100 ? -1.829 4.783 19.466 1.00 88.06 100 LYS A CA 1
ATOM 802 C C . LYS A 1 100 ? -0.323 4.995 19.514 1.00 88.06 100 LYS A C 1
ATOM 804 O O . LYS A 1 100 ? 0.369 4.235 20.183 1.00 88.06 100 LYS A O 1
ATOM 809 N N . LEU A 1 101 ? 0.185 6.056 18.889 1.00 90.44 101 LEU A N 1
ATOM 810 C CA . LEU A 1 101 ? 1.597 6.421 18.997 1.00 90.44 101 LEU A CA 1
ATOM 811 C C . LEU A 1 101 ? 1.979 6.682 20.453 1.00 90.44 101 LEU A C 1
ATOM 813 O O . LEU A 1 101 ? 2.985 6.169 20.920 1.00 90.44 101 LEU A O 1
ATOM 817 N N . LYS A 1 102 ? 1.155 7.413 21.213 1.00 92.12 102 LYS A N 1
ATOM 818 C CA . LYS A 1 102 ? 1.402 7.658 22.643 1.00 92.12 102 LYS A CA 1
ATOM 819 C C . LYS A 1 102 ? 1.420 6.364 23.465 1.00 92.12 102 LYS A C 1
ATOM 821 O O . LYS A 1 102 ? 2.259 6.217 24.357 1.00 92.12 102 LYS A O 1
ATOM 826 N N . GLU A 1 103 ? 0.500 5.444 23.184 1.00 91.56 103 GLU A N 1
ATOM 827 C CA . GLU A 1 103 ? 0.468 4.113 23.795 1.00 91.56 103 GLU A CA 1
ATOM 828 C C . GLU A 1 103 ? 1.761 3.345 23.488 1.00 91.56 103 GLU A C 1
ATOM 830 O O . GLU A 1 103 ? 2.440 2.877 24.405 1.00 91.56 103 GLU A O 1
ATOM 835 N N . TYR A 1 104 ? 2.161 3.324 22.217 1.00 91.19 104 TYR A N 1
ATOM 836 C CA . TYR A 1 104 ? 3.385 2.685 21.758 1.00 91.19 104 TYR A CA 1
ATOM 837 C C . TYR A 1 104 ? 4.638 3.271 22.428 1.00 91.19 104 TYR A C 1
ATOM 839 O O . TYR A 1 104 ? 5.435 2.523 23.002 1.00 91.19 104 TYR A O 1
ATOM 847 N N . SER A 1 105 ? 4.797 4.604 22.458 1.00 92.00 105 SER A N 1
ATOM 848 C CA . SER A 1 105 ? 5.954 5.261 23.090 1.00 92.00 105 SER A CA 1
ATOM 849 C C . SER A 1 105 ? 6.090 4.881 24.574 1.00 92.00 105 SER A C 1
ATOM 851 O O . SER A 1 105 ? 7.204 4.711 25.089 1.00 92.00 105 SER A O 1
ATOM 853 N N . LYS A 1 106 ? 4.955 4.734 25.277 1.00 93.38 106 LYS A N 1
ATOM 854 C CA . LYS A 1 106 ? 4.909 4.328 26.689 1.00 93.38 106 LYS A CA 1
ATOM 855 C C . LYS A 1 106 ? 5.412 2.894 26.869 1.00 93.38 106 LYS A C 1
ATOM 857 O O . LYS A 1 106 ? 6.259 2.657 27.733 1.00 93.38 106 LYS A O 1
ATOM 862 N N . VAL A 1 107 ? 4.934 1.955 26.051 1.00 93.25 107 VAL A N 1
ATOM 863 C CA . VAL A 1 107 ? 5.376 0.550 26.102 1.00 93.25 107 VAL A CA 1
ATOM 864 C C . VAL A 1 107 ? 6.855 0.429 25.719 1.00 93.25 107 VAL A C 1
ATOM 866 O O . VAL A 1 107 ? 7.611 -0.245 26.421 1.00 93.25 107 VAL A O 1
ATOM 869 N N . LYS A 1 108 ? 7.308 1.162 24.694 1.00 93.19 108 LYS A N 1
ATOM 870 C CA . LYS A 1 108 ? 8.716 1.205 24.259 1.00 93.19 108 LYS A CA 1
ATOM 871 C C . LYS A 1 108 ? 9.652 1.675 25.372 1.00 93.19 108 LYS A C 1
ATOM 873 O O . LYS A 1 108 ? 10.710 1.087 25.594 1.00 93.19 108 LYS A O 1
ATOM 878 N N . SER A 1 109 ? 9.251 2.699 26.122 1.00 93.19 109 SER A N 1
ATOM 879 C CA . SER A 1 109 ? 10.026 3.198 27.263 1.00 93.19 109 SER A CA 1
ATOM 880 C C . SER A 1 109 ? 10.110 2.166 28.396 1.00 93.19 109 SER A C 1
ATOM 882 O O . SER A 1 109 ? 11.190 1.946 28.949 1.00 93.19 109 SER A O 1
ATOM 884 N N . ALA A 1 110 ? 9.009 1.468 28.700 1.00 93.25 110 ALA A N 1
ATOM 885 C CA . ALA A 1 110 ? 9.001 0.373 29.674 1.00 93.25 110 ALA A CA 1
ATOM 886 C C . ALA A 1 110 ? 9.905 -0.795 29.239 1.00 93.25 110 ALA A C 1
ATOM 888 O O . ALA A 1 110 ? 10.692 -1.298 30.039 1.00 93.25 110 ALA A O 1
ATOM 889 N N . TYR A 1 111 ? 9.872 -1.167 27.957 1.00 93.62 111 TYR A N 1
ATOM 890 C CA . TYR A 1 111 ? 10.759 -2.177 27.378 1.00 93.62 111 TYR A CA 1
ATOM 891 C C . TYR A 1 111 ? 12.246 -1.829 27.548 1.00 93.62 111 TYR A C 1
ATOM 893 O O . TYR A 1 111 ? 13.040 -2.666 27.986 1.00 93.62 111 TYR A O 1
ATOM 901 N N . ILE A 1 112 ? 12.630 -0.587 27.230 1.00 92.44 112 ILE A N 1
ATOM 902 C CA . ILE A 1 112 ? 14.017 -0.116 27.365 1.00 92.44 112 ILE A CA 1
ATOM 903 C C . ILE A 1 112 ? 14.461 -0.172 28.832 1.00 92.44 112 ILE A C 1
ATOM 905 O O . ILE A 1 112 ? 15.572 -0.624 29.118 1.00 92.44 112 ILE A O 1
ATOM 909 N N . ASN A 1 113 ? 13.599 0.242 29.764 1.00 94.50 113 ASN A N 1
ATOM 910 C CA . ASN A 1 113 ? 13.893 0.194 31.196 1.00 94.50 113 ASN A CA 1
ATOM 911 C C . ASN A 1 113 ? 14.061 -1.246 31.701 1.00 94.50 113 ASN A C 1
ATOM 913 O O . ASN A 1 113 ? 15.047 -1.531 32.379 1.00 94.50 113 ASN A O 1
ATOM 917 N N . ALA A 1 114 ? 13.182 -2.167 31.298 1.00 92.94 114 ALA A N 1
ATOM 918 C CA . ALA A 1 114 ? 13.295 -3.585 31.640 1.00 92.94 114 ALA A CA 1
ATOM 919 C C . ALA A 1 114 ? 14.611 -4.196 31.128 1.00 92.94 114 ALA A C 1
ATOM 921 O O . ALA A 1 114 ? 15.297 -4.908 31.862 1.00 92.94 114 ALA A O 1
ATOM 922 N N . LYS A 1 115 ? 15.024 -3.856 29.895 1.00 93.06 115 LYS A N 1
ATOM 923 C CA . LYS A 1 115 ? 16.331 -4.260 29.350 1.00 93.06 115 LYS A CA 1
ATOM 924 C C . LYS A 1 115 ? 17.501 -3.712 30.165 1.00 93.06 115 LYS A C 1
ATOM 926 O O . LYS A 1 115 ? 18.436 -4.456 30.438 1.00 93.06 115 LYS A O 1
ATOM 931 N N . ARG A 1 116 ? 17.455 -2.438 30.571 1.00 93.50 116 ARG A N 1
ATOM 932 C CA . ARG A 1 116 ? 18.501 -1.819 31.411 1.00 93.50 116 ARG A CA 1
ATOM 933 C C . ARG A 1 116 ? 18.612 -2.476 32.786 1.00 93.50 116 ARG A C 1
ATOM 935 O O . ARG A 1 116 ? 19.708 -2.563 33.323 1.00 93.50 116 ARG A O 1
ATOM 942 N N . GLN A 1 117 ? 17.498 -2.957 33.331 1.00 93.81 117 GLN A N 1
ATOM 943 C CA . GLN A 1 117 ? 17.444 -3.676 34.607 1.00 93.81 117 GLN A CA 1
ATOM 944 C C . GLN A 1 117 ? 17.740 -5.182 34.474 1.00 93.81 117 GLN A C 1
ATOM 946 O O . GLN A 1 117 ? 17.621 -5.909 35.455 1.00 93.81 117 GLN A O 1
ATOM 951 N N . ASN A 1 118 ? 18.108 -5.672 33.281 1.00 92.19 118 ASN A N 1
ATOM 952 C CA . ASN A 1 118 ? 18.267 -7.100 32.974 1.00 92.19 118 ASN A CA 1
ATOM 953 C C . ASN A 1 118 ? 17.016 -7.958 33.279 1.00 92.19 118 ASN A C 1
ATOM 955 O O . ASN A 1 118 ? 17.113 -9.177 33.429 1.00 92.19 118 ASN A O 1
ATOM 959 N N . ASN A 1 119 ? 15.822 -7.355 33.308 1.00 93.88 119 ASN A N 1
ATOM 960 C CA . ASN A 1 119 ? 14.559 -8.068 33.487 1.00 93.88 119 ASN A CA 1
ATOM 961 C C . ASN A 1 119 ? 14.056 -8.625 32.143 1.00 93.88 119 ASN A C 1
ATOM 963 O O . ASN A 1 119 ? 13.218 -8.036 31.454 1.00 93.88 119 ASN A O 1
ATOM 967 N N . LEU A 1 120 ? 14.594 -9.782 31.747 1.00 91.31 120 LEU A N 1
ATOM 968 C CA . LEU A 1 120 ? 14.290 -10.414 30.457 1.00 91.31 120 LEU A CA 1
ATOM 969 C C . LEU A 1 120 ? 12.818 -10.826 30.308 1.00 91.31 120 LEU A C 1
ATOM 971 O O . LEU A 1 120 ? 12.299 -10.832 29.189 1.00 91.31 120 LEU A O 1
ATOM 975 N N . GLN A 1 121 ? 12.143 -11.179 31.405 1.00 93.44 121 GLN A N 1
ATOM 976 C CA . GLN A 1 121 ? 10.735 -11.577 31.369 1.00 93.44 121 GLN A CA 1
ATOM 977 C C . GLN A 1 121 ? 9.842 -10.381 31.032 1.00 93.44 121 GLN A C 1
ATOM 979 O O . GLN A 1 121 ? 9.028 -10.464 30.112 1.00 93.44 121 GLN A O 1
ATOM 984 N N . GLU A 1 122 ? 10.038 -9.255 31.716 1.00 92.06 122 GLU A N 1
ATOM 985 C CA . GLU A 1 122 ? 9.294 -8.024 31.446 1.00 92.06 122 GLU A CA 1
ATOM 986 C C . GLU A 1 122 ? 9.592 -7.478 30.046 1.00 92.06 122 GLU A C 1
ATOM 988 O O . GLU A 1 122 ? 8.667 -7.132 29.313 1.00 92.06 122 GLU A O 1
ATOM 993 N N . ALA A 1 123 ? 10.855 -7.507 29.608 1.00 91.62 123 ALA A N 1
ATOM 994 C CA . ALA A 1 123 ? 11.218 -7.099 28.252 1.00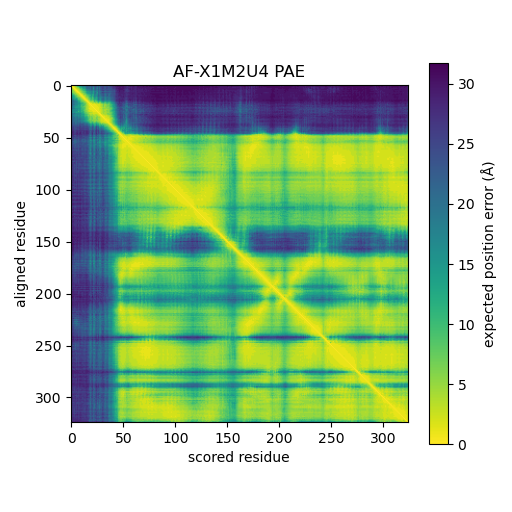 91.62 123 ALA A CA 1
ATOM 995 C C . ALA A 1 123 ? 10.499 -7.936 27.175 1.00 91.62 123 ALA A C 1
ATOM 997 O O . ALA A 1 123 ? 10.046 -7.392 26.169 1.00 91.62 123 ALA A O 1
ATOM 998 N N . ARG A 1 124 ? 10.335 -9.252 27.379 1.00 93.00 124 ARG A N 1
ATOM 999 C CA . ARG A 1 124 ? 9.572 -10.112 26.454 1.00 93.00 124 ARG A CA 1
ATOM 1000 C C . ARG A 1 124 ? 8.084 -9.771 26.434 1.00 93.00 124 ARG A C 1
ATOM 1002 O O . ARG A 1 124 ? 7.489 -9.767 25.360 1.00 93.00 124 ARG A O 1
ATOM 1009 N N . ILE A 1 125 ? 7.489 -9.489 27.594 1.00 93.94 125 ILE A N 1
ATOM 1010 C CA . ILE A 1 125 ? 6.080 -9.082 27.691 1.00 93.94 125 ILE A CA 1
ATOM 1011 C C . ILE A 1 125 ? 5.871 -7.766 26.938 1.00 93.94 125 ILE A C 1
ATOM 1013 O O . ILE A 1 125 ? 5.001 -7.692 26.076 1.00 93.94 125 ILE A O 1
ATOM 1017 N N . LYS A 1 126 ? 6.723 -6.764 27.185 1.00 93.69 126 LYS A N 1
ATOM 1018 C CA . LYS A 1 126 ? 6.630 -5.459 26.520 1.00 93.69 126 LYS A CA 1
ATOM 1019 C C . LYS A 1 126 ? 6.898 -5.525 25.021 1.00 93.69 126 LYS A C 1
ATOM 1021 O O . LYS A 1 126 ? 6.208 -4.847 24.275 1.00 93.69 126 LYS A O 1
ATOM 1026 N N . SER A 1 127 ? 7.800 -6.396 24.568 1.00 90.81 127 SER A N 1
ATOM 1027 C CA . SER A 1 127 ? 7.984 -6.655 23.133 1.00 90.81 127 SER A CA 1
ATOM 1028 C C . SER A 1 127 ? 6.702 -7.181 22.484 1.00 90.81 127 SER A C 1
ATOM 1030 O O . SER A 1 127 ? 6.298 -6.676 21.450 1.00 90.81 127 SER A O 1
ATOM 1032 N N . ARG A 1 128 ? 6.012 -8.142 23.113 1.00 91.56 128 ARG A N 1
ATOM 1033 C CA . ARG A 1 128 ? 4.737 -8.661 22.586 1.00 91.56 128 ARG A CA 1
ATOM 1034 C C . ARG A 1 128 ? 3.624 -7.616 22.613 1.00 91.56 128 ARG A C 1
ATOM 1036 O O . ARG A 1 128 ? 2.793 -7.593 21.714 1.00 91.56 128 ARG A O 1
ATOM 1043 N N . GLU A 1 129 ? 3.580 -6.780 23.652 1.00 91.25 129 GLU A N 1
ATOM 1044 C CA . GLU A 1 129 ? 2.654 -5.642 23.707 1.00 91.25 129 GLU A CA 1
ATOM 1045 C C . GLU A 1 129 ? 2.915 -4.668 22.547 1.00 91.25 129 GLU A C 1
ATOM 1047 O O . GLU A 1 129 ? 1.960 -4.263 21.892 1.00 91.25 129 GLU A O 1
ATOM 1052 N N . MET A 1 130 ? 4.182 -4.353 22.242 1.00 89.12 130 MET A N 1
ATOM 1053 C CA . MET A 1 130 ? 4.552 -3.531 21.080 1.00 89.12 130 MET A CA 1
ATOM 1054 C C . MET A 1 130 ? 4.091 -4.171 19.765 1.00 89.12 130 MET A C 1
ATOM 1056 O O . MET A 1 130 ? 3.369 -3.516 19.018 1.00 89.12 130 MET A O 1
ATOM 1060 N N . ASP A 1 131 ? 4.393 -5.455 19.538 1.00 87.69 131 ASP A N 1
ATOM 1061 C CA . ASP A 1 131 ? 3.973 -6.183 18.328 1.00 87.69 131 ASP A CA 1
ATOM 1062 C C . ASP A 1 131 ? 2.440 -6.175 18.156 1.00 87.69 131 ASP A C 1
ATOM 1064 O O . ASP A 1 131 ? 1.912 -6.115 17.044 1.00 87.69 131 ASP A O 1
ATOM 1068 N N . ASN A 1 132 ? 1.694 -6.269 19.262 1.00 87.50 132 ASN A N 1
ATOM 1069 C CA . ASN A 1 132 ? 0.233 -6.218 19.241 1.00 87.50 132 ASN A CA 1
ATOM 1070 C C . ASN A 1 132 ? -0.282 -4.816 18.899 1.00 87.50 132 ASN A C 1
ATOM 1072 O O . ASN A 1 132 ? -1.258 -4.700 18.157 1.00 87.50 132 ASN A O 1
ATOM 1076 N N . ILE A 1 133 ? 0.358 -3.764 19.421 1.00 85.75 133 ILE A N 1
ATOM 1077 C CA . ILE A 1 133 ? 0.011 -2.379 19.088 1.00 85.75 133 ILE A CA 1
ATOM 1078 C C . ILE A 1 133 ? 0.287 -2.121 17.605 1.00 85.75 133 ILE A C 1
ATOM 1080 O O . ILE A 1 133 ? -0.610 -1.618 16.933 1.00 85.75 133 ILE A O 1
ATOM 1084 N N . GLU A 1 134 ? 1.445 -2.531 17.082 1.00 82.50 134 GLU A N 1
ATOM 1085 C CA . GLU A 1 134 ? 1.809 -2.421 15.658 1.00 82.50 134 GLU A CA 1
ATOM 1086 C C . GLU A 1 134 ? 0.777 -3.110 14.761 1.00 82.50 134 GLU A C 1
ATOM 1088 O O . GLU A 1 134 ? 0.188 -2.478 13.889 1.00 82.50 134 GLU A O 1
ATOM 1093 N N . LYS A 1 135 ? 0.440 -4.375 15.045 1.00 80.88 135 LYS A N 1
ATOM 1094 C CA . LYS A 1 135 ? -0.603 -5.102 14.297 1.00 80.88 135 LYS A CA 1
ATOM 1095 C C . LYS A 1 135 ? -1.978 -4.447 14.403 1.00 80.88 135 LYS A C 1
ATOM 1097 O O . LYS A 1 135 ? -2.775 -4.524 13.470 1.00 80.88 135 LYS A O 1
ATOM 1102 N N . SER A 1 136 ? -2.286 -3.831 15.547 1.00 78.00 136 SER A N 1
ATOM 1103 C CA . SER A 1 136 ? -3.539 -3.093 15.724 1.00 78.00 136 SER A CA 1
ATOM 1104 C C . SER A 1 136 ? -3.544 -1.761 14.980 1.00 78.00 136 SER A C 1
ATOM 1106 O O . SER A 1 136 ? -4.618 -1.285 14.639 1.00 78.00 136 SER A O 1
ATOM 1108 N N . PHE A 1 137 ? -2.376 -1.173 14.717 1.00 72.56 137 PHE A N 1
ATOM 1109 C CA . PHE A 1 137 ? -2.240 0.127 14.071 1.00 72.56 137 PHE A CA 1
ATOM 1110 C C . PHE A 1 137 ? -2.807 0.075 12.651 1.00 72.56 137 PHE A C 1
ATOM 1112 O O . PHE A 1 137 ? -3.739 0.814 12.333 1.00 72.56 137 PHE A O 1
ATOM 1119 N N . ASP A 1 138 ? -2.353 -0.896 11.855 1.00 63.94 138 ASP A N 1
ATOM 1120 C CA . ASP A 1 138 ? -2.869 -1.124 10.504 1.00 63.94 138 ASP A CA 1
ATOM 1121 C C . ASP A 1 138 ? -4.345 -1.519 10.533 1.00 63.94 138 ASP A C 1
ATOM 1123 O O . ASP A 1 138 ? -5.152 -0.999 9.766 1.00 63.94 138 ASP A O 1
ATOM 1127 N N . LYS A 1 139 ? -4.736 -2.394 11.464 1.00 67.56 139 LYS A N 1
ATOM 1128 C CA . LYS A 1 139 ? -6.122 -2.858 11.578 1.00 67.56 139 LYS A CA 1
ATOM 1129 C C . LYS A 1 139 ? -7.097 -1.724 11.914 1.00 67.56 139 LYS A C 1
ATOM 1131 O O . LYS A 1 139 ? -8.164 -1.611 11.312 1.00 67.56 139 LYS A O 1
ATOM 1136 N N . ASP A 1 140 ? -6.739 -0.867 12.861 1.00 66.00 140 ASP A N 1
ATOM 1137 C CA . ASP A 1 140 ? -7.609 0.204 13.344 1.00 66.00 140 ASP A CA 1
ATOM 1138 C C . ASP A 1 140 ? -7.708 1.365 12.345 1.00 66.00 140 ASP A C 1
ATOM 1140 O O . ASP A 1 140 ? -8.757 2.010 12.266 1.00 66.00 140 ASP A O 1
ATOM 1144 N N . ILE A 1 141 ? -6.653 1.609 11.561 1.00 62.66 141 ILE A N 1
ATOM 1145 C CA . ILE A 1 141 ? -6.624 2.651 10.527 1.00 62.66 141 ILE A CA 1
ATO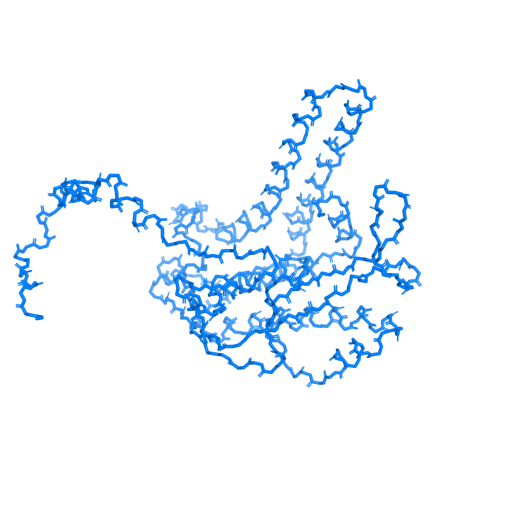M 1146 C C . ILE A 1 141 ? -7.285 2.160 9.229 1.00 62.66 141 ILE A C 1
ATOM 1148 O O . ILE A 1 141 ? -8.096 2.881 8.646 1.00 62.66 141 ILE A O 1
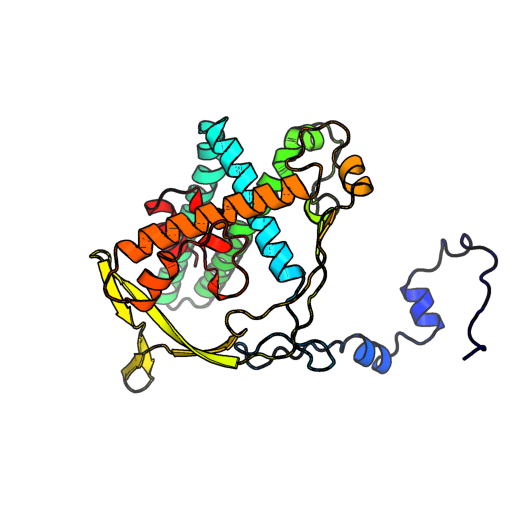ATOM 1152 N N . VAL A 1 142 ? -6.977 0.934 8.789 1.00 59.91 142 VAL A N 1
ATOM 1153 C CA . VAL A 1 142 ? -7.425 0.373 7.503 1.00 59.91 142 VAL A CA 1
ATOM 1154 C C . VAL A 1 142 ? -8.795 -0.295 7.617 1.00 59.91 142 VAL A C 1
ATOM 1156 O O . VAL A 1 142 ? -9.665 -0.030 6.794 1.00 59.91 142 VAL A O 1
ATOM 1159 N N . GLU A 1 143 ? -9.031 -1.161 8.607 1.00 58.59 143 GLU A N 1
ATOM 1160 C CA . GLU A 1 143 ? -10.268 -1.958 8.670 1.00 58.59 143 GLU A CA 1
ATOM 1161 C C . GLU A 1 143 ? -11.401 -1.209 9.373 1.00 58.59 143 GLU A C 1
ATOM 1163 O O . GLU A 1 143 ? -12.495 -1.100 8.826 1.00 58.59 143 GLU A O 1
ATOM 1168 N N . ASN A 1 144 ? -11.155 -0.612 10.542 1.00 56.12 144 ASN A N 1
ATOM 1169 C CA . ASN A 1 144 ? -12.222 -0.018 11.359 1.00 56.12 144 ASN A CA 1
ATOM 1170 C C . ASN A 1 144 ? -12.797 1.304 10.813 1.00 56.12 144 ASN A C 1
ATOM 1172 O O . ASN A 1 144 ? -13.745 1.827 11.382 1.00 56.12 144 ASN A O 1
ATOM 1176 N N . LYS A 1 145 ? -12.264 1.880 9.730 1.00 55.16 145 LYS A N 1
ATOM 1177 C CA . LYS A 1 145 ? -12.797 3.111 9.106 1.00 55.16 145 LYS A CA 1
ATOM 1178 C C . LYS A 1 145 ? -13.291 2.881 7.686 1.00 55.16 145 LYS A C 1
ATOM 1180 O O . LYS A 1 145 ? -14.361 3.377 7.352 1.00 55.16 145 LYS A O 1
ATOM 1185 N N . PHE A 1 146 ? -12.587 2.070 6.897 1.00 54.19 146 PHE A N 1
ATOM 1186 C CA . PHE A 1 146 ? -13.091 1.609 5.603 1.00 54.19 146 PHE A CA 1
ATOM 1187 C C . PHE A 1 146 ? -14.405 0.835 5.764 1.00 54.19 146 PHE A C 1
ATOM 1189 O O . PHE A 1 146 ? -15.363 1.065 5.031 1.00 54.19 146 PHE A O 1
ATOM 1196 N N . LEU A 1 147 ? -14.488 -0.015 6.795 1.00 51.81 147 LEU A N 1
ATOM 1197 C CA . LEU A 1 147 ? -15.700 -0.771 7.109 1.00 51.81 147 LEU A CA 1
ATOM 1198 C C . LEU A 1 147 ? -16.749 0.064 7.860 1.00 51.81 147 LEU A C 1
ATOM 1200 O O . LEU A 1 147 ? -17.932 -0.228 7.738 1.00 51.81 147 LEU A O 1
ATOM 1204 N N . ASN A 1 148 ? -16.350 1.122 8.576 1.00 50.06 148 ASN A N 1
ATOM 1205 C CA . ASN A 1 148 ? -17.280 2.037 9.253 1.00 50.06 148 ASN A CA 1
ATOM 1206 C C . ASN A 1 148 ? -17.705 3.229 8.380 1.00 50.06 148 ASN A C 1
ATOM 1208 O O . ASN A 1 148 ? -18.516 4.026 8.819 1.00 50.06 148 ASN A O 1
ATOM 1212 N N . PHE A 1 149 ? -17.233 3.397 7.142 1.00 51.06 149 PHE A N 1
ATOM 1213 C CA . PHE A 1 149 ? -17.903 4.306 6.195 1.00 51.06 149 PHE A CA 1
ATOM 1214 C C . PHE A 1 149 ? -19.273 3.763 5.774 1.00 51.06 149 PHE A C 1
ATOM 1216 O O . PHE A 1 149 ? -20.209 4.514 5.516 1.00 51.06 149 PHE A O 1
ATOM 1223 N N . LEU A 1 150 ? -19.426 2.442 5.844 1.00 52.59 150 LEU A N 1
ATOM 1224 C CA . LEU A 1 150 ? -20.719 1.776 5.871 1.00 52.59 150 LEU A CA 1
ATOM 1225 C C . LEU A 1 150 ? -21.471 1.951 7.199 1.00 52.59 150 LEU A C 1
ATOM 1227 O O . LEU A 1 150 ? -22.490 1.287 7.380 1.00 52.59 150 LEU A O 1
ATOM 1231 N N . ASP A 1 151 ? -21.010 2.809 8.124 1.00 49.09 151 ASP A N 1
ATOM 1232 C CA . ASP A 1 151 ? -21.571 2.964 9.475 1.00 49.09 151 ASP A CA 1
ATOM 1233 C C . ASP A 1 151 ? -23.080 3.111 9.444 1.00 49.09 151 ASP A C 1
ATOM 1235 O O . ASP A 1 151 ? -23.750 2.569 10.306 1.00 49.09 151 ASP A O 1
ATOM 1239 N N . ASP A 1 152 ? -23.632 3.826 8.468 1.00 51.03 152 ASP A N 1
ATOM 1240 C CA . ASP A 1 152 ? -25.072 4.039 8.413 1.00 51.03 152 ASP A CA 1
ATOM 1241 C C . ASP A 1 152 ? -25.829 2.726 8.136 1.00 51.03 152 ASP A C 1
ATOM 1243 O O . ASP A 1 152 ? -26.868 2.466 8.736 1.00 51.03 152 ASP A O 1
ATOM 1247 N N . MET A 1 153 ? -25.268 1.833 7.315 1.00 49.94 153 MET A N 1
ATOM 1248 C CA . MET A 1 153 ? -25.822 0.501 7.037 1.00 49.94 153 MET A CA 1
ATOM 1249 C C . MET A 1 153 ? -25.512 -0.516 8.145 1.00 49.94 153 MET A C 1
ATOM 1251 O O . MET A 1 153 ? -26.345 -1.373 8.448 1.00 49.94 153 MET A O 1
ATOM 1255 N N . VAL A 1 154 ? -24.341 -0.411 8.778 1.00 50.53 154 VAL A N 1
ATOM 1256 C CA . VAL A 1 154 ? -23.932 -1.255 9.913 1.00 50.53 154 VAL A CA 1
ATOM 1257 C C . VAL A 1 154 ? -24.744 -0.904 11.164 1.00 50.53 154 VAL A C 1
ATOM 1259 O O . VAL A 1 154 ? -25.280 -1.800 11.814 1.00 50.53 154 VAL A O 1
ATOM 1262 N N . LYS A 1 155 ? -24.933 0.391 11.462 1.00 52.97 155 LYS A N 1
ATOM 1263 C CA . LYS A 1 155 ? -25.783 0.902 12.556 1.00 52.97 155 LYS A CA 1
ATOM 1264 C C . LYS A 1 155 ? -27.257 0.570 12.343 1.00 52.97 155 LYS A C 1
ATOM 1266 O O . LYS A 1 155 ? -27.948 0.285 13.314 1.00 52.97 155 LYS A O 1
ATOM 1271 N N . LYS A 1 156 ? -27.730 0.541 11.090 1.00 53.69 156 LYS A N 1
ATOM 1272 C CA . LYS A 1 156 ? -29.075 0.052 10.727 1.00 53.69 156 LYS A CA 1
ATOM 1273 C C . LYS A 1 156 ? -29.205 -1.480 10.777 1.00 53.69 156 LYS A C 1
ATOM 1275 O O . LYS A 1 156 ? -30.293 -1.996 10.547 1.00 53.69 156 LYS A O 1
ATOM 1280 N N . GLY A 1 157 ? -28.128 -2.219 11.072 1.00 50.06 157 GLY A N 1
ATOM 1281 C CA . GLY A 1 157 ? -28.138 -3.683 11.176 1.00 50.06 157 GLY A CA 1
ATOM 1282 C C . GLY A 1 157 ? -28.261 -4.419 9.837 1.00 50.06 157 GLY A C 1
ATOM 1283 O O . GLY A 1 157 ? -28.545 -5.614 9.825 1.00 50.06 157 GLY A O 1
ATOM 1284 N N . ILE A 1 158 ? -28.048 -3.723 8.716 1.00 53.44 158 ILE A N 1
ATOM 1285 C CA . ILE A 1 158 ? -28.231 -4.247 7.354 1.00 53.44 158 ILE A CA 1
ATOM 1286 C C . ILE A 1 158 ? -27.017 -5.088 6.929 1.00 53.44 158 ILE A C 1
ATOM 1288 O O . ILE A 1 158 ? -27.161 -6.076 6.211 1.00 53.44 158 ILE A O 1
ATOM 1292 N N . VAL A 1 159 ? -25.816 -4.735 7.404 1.00 52.88 159 VAL A N 1
ATOM 1293 C CA . VAL A 1 159 ? -24.553 -5.380 7.011 1.00 52.88 159 VAL A CA 1
ATOM 1294 C C . VAL A 1 159 ? -23.725 -5.729 8.251 1.00 52.88 159 VAL A C 1
ATOM 1296 O O . VAL A 1 159 ? -23.467 -4.878 9.100 1.00 52.88 159 VAL A O 1
ATOM 1299 N N . LYS A 1 160 ? -23.283 -6.990 8.364 1.00 55.03 160 LYS A N 1
ATOM 1300 C CA . LYS A 1 160 ? -22.310 -7.411 9.385 1.00 55.03 160 LYS A CA 1
ATOM 1301 C C . LYS A 1 160 ? -20.900 -7.137 8.886 1.00 55.03 160 LYS A C 1
ATOM 1303 O O . LYS A 1 160 ? -20.481 -7.767 7.923 1.00 55.03 160 LYS A O 1
ATOM 1308 N N . VAL A 1 161 ? -20.165 -6.272 9.579 1.00 57.22 161 VAL A N 1
ATOM 1309 C CA . VAL A 1 161 ? -18.759 -5.995 9.271 1.00 57.22 161 VAL A CA 1
ATOM 1310 C C . VAL A 1 161 ? -17.925 -7.267 9.418 1.00 57.22 161 VAL A C 1
ATOM 1312 O O . VAL A 1 161 ? -17.865 -7.875 10.487 1.00 57.22 161 VAL A O 1
ATOM 1315 N N . GLY A 1 162 ? -17.269 -7.670 8.337 1.00 62.09 162 GLY A N 1
ATOM 1316 C CA . GLY A 1 162 ? -16.288 -8.743 8.354 1.00 62.09 162 GLY A CA 1
ATOM 1317 C C . GLY A 1 162 ? -15.657 -8.948 6.983 1.00 62.09 1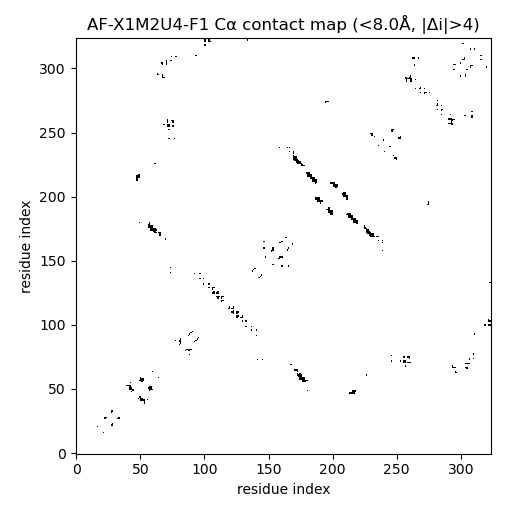62 GLY A C 1
ATOM 1318 O O . GLY A 1 162 ? -16.043 -8.281 6.022 1.00 62.09 162 GLY A O 1
ATOM 1319 N N . PRO A 1 163 ? -14.741 -9.923 6.850 1.00 64.50 163 PRO A N 1
ATOM 1320 C CA . PRO A 1 163 ? -14.125 -10.248 5.566 1.00 64.50 163 PRO A CA 1
ATOM 1321 C C . PRO A 1 163 ? -15.172 -10.477 4.478 1.00 64.50 163 PRO A C 1
ATOM 1323 O O . PRO A 1 163 ? -14.964 -10.119 3.330 1.00 64.50 163 PRO A O 1
ATOM 1326 N N . ASN A 1 164 ? -16.339 -11.012 4.852 1.00 68.75 164 ASN A N 1
ATOM 1327 C CA . ASN A 1 164 ? -17.415 -11.320 3.924 1.00 68.75 164 ASN A CA 1
ATOM 1328 C C . ASN A 1 164 ? -18.126 -10.100 3.319 1.00 68.75 164 ASN A C 1
ATOM 1330 O O . ASN A 1 164 ? -18.854 -10.294 2.350 1.00 68.75 164 ASN A O 1
ATOM 1334 N N . THR A 1 165 ? -17.906 -8.894 3.837 1.00 65.75 165 THR A N 1
ATOM 1335 C CA . THR A 1 165 ? -18.547 -7.648 3.385 1.00 65.75 165 THR A CA 1
ATOM 1336 C C . THR A 1 165 ? -17.526 -6.578 2.992 1.00 65.75 165 THR A C 1
ATOM 1338 O O . THR A 1 165 ? -17.879 -5.409 2.891 1.00 65.75 165 THR A O 1
ATOM 1341 N N . ASP A 1 166 ? -16.253 -6.949 2.812 1.00 76.94 166 ASP A N 1
ATOM 1342 C CA . ASP A 1 166 ? -15.220 -6.037 2.311 1.00 76.94 166 ASP A CA 1
ATOM 1343 C C . ASP A 1 166 ? -15.551 -5.637 0.862 1.00 76.94 166 ASP A C 1
ATOM 1345 O O . ASP A 1 166 ? -15.702 -6.507 -0.003 1.00 76.94 166 ASP A O 1
ATOM 1349 N N . LEU A 1 167 ? -15.643 -4.327 0.595 1.00 79.94 167 LEU A N 1
ATOM 1350 C CA . LEU A 1 167 ? -15.887 -3.754 -0.734 1.00 79.94 167 LEU A CA 1
ATOM 1351 C C . LEU A 1 167 ? -14.949 -4.353 -1.785 1.00 79.94 167 LEU A C 1
ATOM 1353 O O . LEU A 1 167 ? -15.375 -4.677 -2.891 1.00 79.94 167 LEU A O 1
ATOM 1357 N N . LEU A 1 168 ? -13.682 -4.583 -1.438 1.00 86.62 168 LEU A N 1
ATOM 1358 C CA . LEU A 1 168 ? -12.687 -5.110 -2.367 1.00 86.62 168 LEU A CA 1
ATOM 1359 C C . LEU A 1 168 ? -12.877 -6.595 -2.682 1.00 86.62 168 LEU A C 1
ATOM 1361 O O . LEU A 1 168 ? -12.162 -7.127 -3.528 1.00 86.62 168 LEU A O 1
ATOM 1365 N N . ARG A 1 169 ? -13.850 -7.293 -2.081 1.00 87.12 169 ARG A N 1
ATOM 1366 C CA . ARG A 1 169 ? -14.298 -8.599 -2.599 1.00 87.12 169 ARG A CA 1
ATOM 1367 C C . ARG A 1 169 ? -14.954 -8.489 -3.967 1.00 87.12 169 ARG A C 1
ATOM 1369 O O . ARG A 1 169 ? -14.923 -9.466 -4.709 1.00 87.12 169 ARG A O 1
ATOM 1376 N N . THR A 1 170 ? -15.513 -7.327 -4.291 1.00 89.62 170 THR A N 1
ATOM 1377 C CA . THR A 1 170 ? -16.105 -7.058 -5.606 1.00 89.62 170 THR A CA 1
ATOM 1378 C C . THR A 1 170 ? -15.035 -6.890 -6.684 1.00 89.62 170 THR A C 1
ATOM 1380 O O . THR A 1 170 ? -15.319 -7.109 -7.852 1.00 89.62 170 THR A O 1
ATOM 1383 N N . VAL A 1 171 ? -13.788 -6.589 -6.306 1.00 93.06 171 VAL A N 1
ATOM 1384 C CA . VAL A 1 171 ? -12.665 -6.433 -7.237 1.00 93.06 171 VAL A CA 1
ATOM 1385 C C . VAL A 1 171 ? -11.849 -7.724 -7.288 1.00 93.06 171 VAL A C 1
ATOM 1387 O O . VAL A 1 171 ? -11.286 -8.164 -6.281 1.00 93.06 171 VAL A O 1
ATOM 1390 N N . LYS A 1 172 ? -11.748 -8.344 -8.461 1.00 95.56 172 LYS A N 1
ATOM 1391 C CA . LYS A 1 172 ? -10.888 -9.511 -8.713 1.00 95.56 172 LYS A CA 1
ATOM 1392 C C . LYS A 1 172 ? -9.723 -9.066 -9.584 1.00 95.56 172 LYS A C 1
ATOM 1394 O O . LYS A 1 172 ? -9.930 -8.329 -10.538 1.00 95.56 172 LYS A O 1
ATOM 1399 N N . VAL A 1 173 ? -8.520 -9.499 -9.230 1.00 96.50 173 VAL A N 1
ATOM 1400 C CA . VAL A 1 173 ? -7.300 -9.198 -9.983 1.00 96.50 173 VAL A CA 1
ATOM 1401 C C . VAL A 1 173 ? -6.601 -10.515 -10.266 1.00 96.50 173 VAL A C 1
ATOM 1403 O O . VAL A 1 173 ? -6.388 -11.291 -9.330 1.00 96.50 173 VAL A O 1
ATOM 1406 N N . SER A 1 174 ? -6.303 -10.786 -11.533 1.00 96.50 174 SER A N 1
ATOM 1407 C CA . SER A 1 174 ? -5.584 -11.993 -11.929 1.00 96.50 174 SER A CA 1
ATOM 1408 C C . SER A 1 174 ? -4.084 -11.847 -11.679 1.00 96.50 174 SER A C 1
ATOM 1410 O O . SER A 1 174 ? -3.523 -10.753 -11.769 1.00 96.50 174 SER A O 1
ATOM 1412 N N . ASP A 1 175 ? -3.416 -12.969 -11.437 1.00 95.50 175 ASP A N 1
ATOM 1413 C CA . ASP A 1 175 ? -1.962 -13.032 -11.560 1.00 95.50 175 ASP A CA 1
ATOM 1414 C C . ASP A 1 175 ? -1.556 -12.760 -13.022 1.00 95.50 175 ASP A C 1
ATOM 1416 O O . ASP A 1 175 ? -2.301 -13.096 -13.951 1.00 95.50 175 ASP A O 1
ATOM 1420 N N . SER A 1 176 ? -0.387 -12.153 -13.236 1.00 94.44 176 SER A N 1
ATOM 1421 C CA . SER A 1 176 ? 0.186 -11.938 -14.571 1.00 94.44 176 SER A CA 1
ATOM 1422 C C . SER A 1 176 ? 1.443 -12.768 -14.763 1.00 94.44 176 SER A C 1
ATOM 1424 O O . SER A 1 176 ? 2.227 -12.924 -13.838 1.00 94.44 176 SER A O 1
ATOM 1426 N N . LYS A 1 177 ? 1.665 -13.296 -15.965 1.00 93.12 177 LYS A N 1
ATOM 1427 C CA . LYS A 1 177 ? 2.886 -14.052 -16.277 1.00 93.12 177 LYS A CA 1
ATOM 1428 C C . LYS A 1 177 ? 3.991 -13.112 -16.728 1.00 93.12 177 LYS A C 1
ATOM 1430 O O . LYS A 1 177 ? 3.711 -12.139 -17.423 1.00 93.12 177 LYS A O 1
ATOM 1435 N N . ILE A 1 178 ? 5.217 -13.449 -16.352 1.00 93.50 178 ILE A N 1
ATOM 1436 C CA . ILE A 1 178 ? 6.426 -12.734 -16.743 1.00 93.50 178 ILE A CA 1
ATOM 1437 C C . ILE A 1 178 ? 7.445 -13.756 -17.231 1.00 93.50 178 ILE A C 1
ATOM 1439 O O . ILE A 1 178 ? 7.555 -14.847 -16.665 1.00 93.50 178 ILE A O 1
ATOM 1443 N N . ASP A 1 179 ? 8.192 -13.383 -18.262 1.00 88.69 179 ASP A N 1
ATOM 1444 C CA . ASP A 1 179 ? 9.196 -14.257 -18.858 1.00 88.69 179 ASP A CA 1
ATOM 1445 C C . ASP A 1 179 ? 10.558 -14.127 -18.165 1.00 88.69 179 ASP A C 1
ATOM 1447 O O . ASP A 1 179 ? 11.210 -15.140 -17.908 1.00 88.69 179 ASP A O 1
ATOM 1451 N N . GLU A 1 180 ? 10.969 -12.908 -17.799 1.00 91.06 180 GLU A N 1
ATOM 1452 C CA . GLU A 1 180 ? 12.324 -12.636 -17.312 1.00 91.06 180 GLU A CA 1
ATOM 1453 C C . GLU A 1 180 ? 12.365 -11.675 -16.115 1.00 91.06 180 GLU A C 1
ATOM 1455 O O . GLU A 1 180 ? 11.570 -10.741 -15.990 1.00 91.06 180 GLU A O 1
ATOM 1460 N N . VAL A 1 181 ? 13.342 -11.905 -15.236 1.00 93.06 181 VAL A N 1
ATOM 1461 C CA . VAL A 1 181 ? 13.718 -11.025 -14.122 1.00 93.06 181 VAL A CA 1
ATOM 1462 C C . VAL A 1 181 ? 15.237 -10.881 -14.104 1.00 93.06 181 VAL A C 1
ATOM 1464 O O . VAL A 1 181 ? 15.959 -11.748 -14.599 1.00 93.06 181 VAL A O 1
ATOM 1467 N N . ARG A 1 182 ? 15.740 -9.802 -13.507 1.00 92.25 182 ARG A N 1
ATOM 1468 C CA . ARG A 1 182 ? 17.177 -9.528 -13.379 1.00 92.25 182 ARG A CA 1
ATOM 1469 C C . ARG A 1 182 ? 17.566 -9.314 -11.928 1.00 92.25 182 ARG A C 1
ATOM 1471 O O . ARG A 1 182 ? 16.784 -8.771 -11.154 1.00 92.25 182 ARG A O 1
ATOM 1478 N N . ARG A 1 183 ? 18.790 -9.699 -11.569 1.00 91.56 183 ARG A N 1
ATOM 1479 C CA . ARG A 1 183 ? 19.372 -9.331 -10.275 1.00 91.56 183 ARG A CA 1
ATOM 1480 C C . ARG A 1 183 ? 19.948 -7.932 -10.327 1.00 91.56 183 ARG A C 1
ATOM 1482 O O . ARG A 1 183 ? 20.771 -7.635 -11.185 1.00 91.56 183 ARG A O 1
ATOM 1489 N N . GLU A 1 184 ? 19.535 -7.113 -9.375 1.00 89.50 184 GLU A N 1
ATOM 1490 C CA . GLU A 1 184 ? 19.938 -5.725 -9.238 1.00 89.50 184 GLU A CA 1
ATOM 1491 C C . GLU A 1 184 ? 20.507 -5.456 -7.849 1.00 89.50 184 GLU A C 1
ATOM 1493 O O . GLU A 1 184 ? 19.968 -5.886 -6.823 1.00 89.50 184 GLU A O 1
ATOM 1498 N N . ASN A 1 185 ? 21.598 -4.688 -7.816 1.00 88.00 185 ASN A N 1
ATOM 1499 C CA . ASN A 1 185 ? 22.205 -4.248 -6.568 1.00 88.00 185 ASN A CA 1
ATOM 1500 C C . ASN A 1 185 ? 21.639 -2.889 -6.147 1.00 88.00 185 ASN A C 1
ATOM 1502 O O . ASN A 1 185 ? 22.066 -1.830 -6.609 1.00 88.00 185 ASN A O 1
ATOM 1506 N N . ILE A 1 186 ? 20.688 -2.920 -5.223 1.00 85.69 186 ILE A N 1
ATOM 1507 C CA . ILE A 1 186 ? 20.022 -1.737 -4.695 1.00 85.69 186 ILE A CA 1
ATOM 1508 C C . ILE A 1 186 ? 20.851 -1.164 -3.544 1.00 85.69 186 ILE A C 1
ATOM 1510 O O . ILE A 1 186 ? 21.129 -1.830 -2.543 1.00 85.69 186 ILE A O 1
ATOM 1514 N N . ARG A 1 187 ? 21.220 0.113 -3.662 1.00 84.12 187 ARG A N 1
ATOM 1515 C CA . ARG A 1 187 ? 21.889 0.868 -2.595 1.00 84.12 187 ARG A CA 1
ATOM 1516 C C . ARG A 1 187 ? 20.862 1.635 -1.774 1.00 84.12 187 ARG A C 1
ATOM 1518 O O . ARG A 1 187 ? 19.981 2.286 -2.325 1.00 84.12 187 ARG A O 1
ATOM 1525 N N . VAL A 1 188 ? 21.008 1.604 -0.451 1.00 83.19 188 VAL A N 1
ATOM 1526 C CA . VAL A 1 188 ? 20.117 2.345 0.452 1.00 83.19 188 VAL A CA 1
ATOM 1527 C C . VAL A 1 188 ? 20.664 3.747 0.688 1.00 83.19 188 VAL A C 1
ATOM 1529 O O . VAL A 1 188 ? 21.784 3.910 1.177 1.00 83.19 188 VAL A O 1
ATOM 1532 N N . ILE A 1 189 ? 19.859 4.758 0.372 1.00 82.12 189 ILE A N 1
ATOM 1533 C CA . ILE A 1 189 ? 20.174 6.169 0.594 1.00 82.12 189 ILE A CA 1
ATOM 1534 C C . ILE A 1 189 ? 19.326 6.702 1.749 1.00 82.12 189 ILE A C 1
ATOM 1536 O O . ILE A 1 189 ? 18.112 6.513 1.787 1.00 82.12 189 ILE A O 1
ATOM 1540 N N . CYS A 1 190 ? 19.976 7.390 2.683 1.00 81.06 190 CYS A N 1
ATOM 1541 C CA . CYS A 1 190 ? 19.347 8.024 3.831 1.00 81.06 190 CYS A CA 1
ATOM 1542 C C . CYS A 1 190 ? 19.548 9.538 3.770 1.00 81.06 190 CYS A C 1
ATOM 1544 O O . CYS A 1 190 ? 20.664 10.012 3.565 1.00 81.06 190 CYS A O 1
ATOM 1546 N N . PHE A 1 191 ? 18.490 10.301 4.032 1.00 77.50 191 PHE A N 1
ATOM 1547 C CA . PHE A 1 191 ? 18.540 11.764 4.035 1.00 77.50 191 PHE A CA 1
ATOM 1548 C C . PHE A 1 191 ? 18.673 12.322 5.450 1.00 77.50 191 PHE A C 1
ATOM 1550 O O . PHE A 1 191 ? 18.107 11.792 6.411 1.00 77.50 191 PHE A O 1
ATOM 1557 N N . ARG A 1 192 ? 19.432 13.409 5.579 1.00 77.38 192 ARG A N 1
ATOM 1558 C CA . ARG A 1 192 ? 19.557 14.208 6.800 1.00 77.38 192 ARG A CA 1
ATOM 1559 C C . ARG A 1 192 ? 18.581 15.384 6.759 1.00 77.38 192 ARG A C 1
ATOM 1561 O O . ARG A 1 192 ? 18.146 15.815 5.697 1.00 77.38 192 ARG A O 1
ATOM 1568 N N . ASN A 1 193 ? 18.302 15.970 7.924 1.00 71.25 193 ASN A N 1
ATOM 1569 C CA . ASN A 1 193 ? 17.407 17.132 8.039 1.00 71.25 193 ASN A CA 1
ATOM 1570 C C . ASN A 1 193 ? 17.903 18.369 7.269 1.00 71.25 193 ASN A C 1
ATOM 1572 O O . ASN A 1 193 ? 17.110 19.246 6.955 1.00 71.25 193 ASN A O 1
ATOM 1576 N N . ASN A 1 194 ? 19.202 18.447 6.973 1.00 72.31 194 ASN A N 1
ATOM 1577 C CA . ASN A 1 194 ? 19.804 19.526 6.190 1.00 72.31 194 ASN A CA 1
ATOM 1578 C C . ASN A 1 194 ? 19.762 19.273 4.666 1.00 72.31 194 ASN A C 1
ATOM 1580 O O . ASN A 1 194 ? 20.439 19.983 3.933 1.00 72.31 194 ASN A O 1
ATOM 1584 N N . GLY A 1 195 ? 19.050 18.242 4.195 1.00 70.06 195 GLY A N 1
ATOM 1585 C CA . GLY A 1 195 ? 18.918 17.900 2.772 1.00 70.06 195 GLY A CA 1
ATOM 1586 C C . GLY A 1 195 ? 20.055 17.050 2.195 1.00 70.06 195 GLY A C 1
ATOM 1587 O O . GLY A 1 195 ? 19.858 16.401 1.175 1.00 70.06 195 GLY A O 1
ATOM 1588 N N . SER A 1 196 ? 21.212 16.975 2.863 1.00 76.25 196 SER A N 1
ATOM 1589 C CA . SER A 1 196 ? 22.302 16.083 2.436 1.00 76.25 196 SER A CA 1
ATOM 1590 C C . SER A 1 196 ? 21.938 14.611 2.631 1.00 76.25 196 SER A C 1
ATOM 1592 O O . SER A 1 196 ? 21.170 14.264 3.539 1.00 76.25 196 SER A O 1
ATOM 1594 N N . PHE A 1 197 ? 22.516 13.729 1.819 1.00 80.38 197 PHE A N 1
ATOM 1595 C CA . PHE A 1 197 ? 22.301 12.290 1.935 1.00 80.38 197 PHE A CA 1
ATOM 1596 C C . PHE A 1 197 ? 23.564 11.542 2.372 1.00 80.38 197 PHE A C 1
ATOM 1598 O O . PHE A 1 197 ? 24.682 12.054 2.357 1.00 80.38 197 PHE A O 1
ATOM 1605 N N . TYR A 1 198 ? 23.380 10.305 2.816 1.00 82.00 198 TYR A N 1
ATOM 1606 C CA . TYR A 1 198 ? 24.458 9.353 3.029 1.00 82.00 198 TYR A CA 1
ATOM 1607 C C . TYR A 1 198 ? 23.978 7.954 2.660 1.00 82.00 198 TYR A C 1
ATOM 1609 O O . TYR A 1 198 ? 22.809 7.615 2.838 1.00 82.00 198 TYR A O 1
ATOM 1617 N N . PHE A 1 199 ? 24.888 7.118 2.169 1.00 83.69 199 PHE A N 1
ATOM 1618 C CA . PHE A 1 199 ? 24.585 5.704 1.982 1.00 83.69 199 PHE A CA 1
ATOM 1619 C C . PHE A 1 199 ? 24.434 5.035 3.343 1.00 83.69 199 PHE A C 1
ATOM 1621 O O . PHE A 1 199 ? 25.296 5.197 4.213 1.00 83.69 199 PHE A O 1
ATOM 1628 N N . GLY A 1 200 ? 23.346 4.286 3.523 1.00 81.69 200 GLY A N 1
ATOM 1629 C CA . GLY A 1 200 ? 23.098 3.511 4.730 1.00 81.69 200 GLY A CA 1
ATOM 1630 C C . GLY A 1 200 ? 24.292 2.609 5.029 1.00 81.69 200 GLY A C 1
ATOM 1631 O O . GLY A 1 200 ? 24.871 2.012 4.121 1.00 81.69 200 GLY A O 1
ATOM 1632 N N . LYS A 1 201 ? 24.692 2.524 6.298 1.00 84.56 201 LYS A N 1
ATOM 1633 C CA . LYS A 1 201 ? 25.833 1.714 6.731 1.00 84.56 201 LYS A CA 1
ATOM 1634 C C . LYS A 1 201 ? 25.410 0.726 7.803 1.00 84.56 201 LYS A C 1
ATOM 1636 O O . LYS A 1 201 ? 24.607 1.053 8.671 1.00 84.56 201 LYS A O 1
ATOM 1641 N N . THR A 1 202 ? 26.008 -0.458 7.779 1.00 81.50 202 THR A N 1
ATOM 1642 C CA . THR A 1 202 ? 25.906 -1.443 8.859 1.00 81.50 202 THR A CA 1
ATOM 1643 C C . THR A 1 202 ? 27.287 -1.738 9.427 1.00 81.50 202 THR A C 1
ATOM 1645 O O . THR A 1 202 ? 28.270 -1.824 8.685 1.00 81.50 202 THR A O 1
ATOM 1648 N N . LYS A 1 203 ? 27.362 -1.922 10.748 1.00 81.88 203 LYS A N 1
ATOM 1649 C CA . LYS A 1 203 ? 28.591 -2.344 11.428 1.00 81.88 203 LYS A CA 1
ATOM 1650 C C . LYS A 1 203 ? 28.761 -3.854 11.329 1.00 81.88 203 LYS A C 1
ATOM 1652 O O . LYS A 1 203 ? 27.802 -4.607 11.502 1.00 81.88 203 LYS A O 1
ATOM 1657 N N . ARG A 1 204 ? 29.981 -4.296 11.049 1.00 77.88 204 ARG A N 1
ATOM 1658 C CA . ARG A 1 204 ? 30.393 -5.699 11.133 1.00 77.88 204 ARG A CA 1
ATOM 1659 C C . ARG A 1 204 ? 30.817 -6.044 12.564 1.00 77.88 204 ARG A C 1
ATOM 1661 O O . ARG A 1 204 ? 31.023 -5.164 13.397 1.00 77.88 204 ARG A O 1
ATOM 1668 N N . ARG A 1 205 ? 30.962 -7.346 12.846 1.00 80.06 205 ARG A N 1
ATOM 1669 C CA . ARG A 1 205 ? 31.438 -7.848 14.152 1.00 80.06 205 ARG A CA 1
ATOM 1670 C C . ARG A 1 205 ? 32.852 -7.365 14.499 1.00 80.06 205 ARG A C 1
ATOM 1672 O O . ARG A 1 205 ? 33.170 -7.262 15.674 1.00 80.06 205 ARG A O 1
ATOM 1679 N N . ASP A 1 206 ? 33.662 -7.055 13.490 1.00 83.06 206 ASP A N 1
ATOM 1680 C CA . ASP A 1 206 ? 35.022 -6.513 13.618 1.00 83.06 206 ASP A CA 1
ATOM 1681 C C . ASP A 1 206 ? 35.062 -4.984 13.835 1.00 83.06 206 ASP A C 1
ATOM 1683 O O . ASP A 1 206 ? 36.136 -4.400 13.931 1.00 83.06 206 ASP A O 1
ATOM 1687 N N . GLY A 1 207 ? 33.901 -4.320 13.910 1.00 81.31 207 GLY A N 1
ATOM 1688 C CA . GLY A 1 207 ? 33.790 -2.873 14.097 1.00 81.31 207 GLY A CA 1
ATOM 1689 C C . GLY A 1 207 ? 33.879 -2.045 12.812 1.00 81.31 207 GLY A C 1
ATOM 1690 O O . GLY A 1 207 ? 33.613 -0.844 12.865 1.00 81.31 207 GLY A O 1
ATOM 1691 N N . THR A 1 208 ? 34.181 -2.653 11.660 1.00 84.81 208 THR A N 1
ATOM 1692 C CA . THR A 1 208 ? 34.218 -1.948 10.370 1.00 84.81 208 THR A CA 1
ATOM 1693 C C . THR A 1 208 ? 32.812 -1.636 9.853 1.00 84.81 208 THR A C 1
ATOM 1695 O O . THR A 1 208 ? 31.847 -2.367 10.104 1.00 84.81 208 THR A O 1
ATOM 1698 N N . GLU A 1 209 ? 32.672 -0.528 9.124 1.00 85.81 209 GLU A N 1
ATOM 1699 C CA . GLU A 1 209 ? 31.414 -0.143 8.483 1.00 85.81 209 GLU A CA 1
ATOM 1700 C C . GLU A 1 209 ? 31.398 -0.604 7.025 1.00 85.81 209 GLU A C 1
ATOM 1702 O O . GLU A 1 209 ? 32.349 -0.369 6.281 1.00 85.81 209 GLU A O 1
ATOM 1707 N N . ARG A 1 210 ? 30.291 -1.209 6.587 1.00 82.88 210 ARG A N 1
ATOM 1708 C CA . ARG A 1 210 ? 30.016 -1.436 5.162 1.00 82.88 210 ARG A CA 1
ATOM 1709 C C . ARG A 1 210 ? 28.750 -0.702 4.751 1.00 82.88 210 ARG A C 1
ATOM 1711 O O . ARG A 1 210 ? 27.810 -0.621 5.543 1.00 82.88 210 ARG A O 1
ATOM 1718 N N . GLN A 1 211 ? 28.718 -0.206 3.519 1.00 85.12 211 GLN A N 1
ATOM 1719 C CA . GLN A 1 211 ? 27.476 0.286 2.931 1.00 85.12 211 GLN A CA 1
ATOM 1720 C C . GLN A 1 211 ? 26.460 -0.858 2.834 1.00 85.12 211 GLN A C 1
ATOM 1722 O O . GLN A 1 211 ? 26.827 -2.015 2.613 1.00 85.12 211 GLN A O 1
ATOM 1727 N N . ILE A 1 212 ? 25.193 -0.531 3.059 1.00 84.31 212 ILE A N 1
ATOM 1728 C CA . ILE A 1 212 ? 24.074 -1.449 2.889 1.00 84.31 212 ILE A CA 1
ATOM 1729 C C . ILE A 1 212 ? 23.785 -1.520 1.392 1.00 84.31 212 ILE A C 1
ATOM 1731 O O . ILE A 1 212 ? 23.322 -0.549 0.790 1.00 84.31 212 ILE A O 1
ATOM 1735 N N . SER A 1 213 ? 24.077 -2.679 0.815 1.00 83.81 213 SER A N 1
ATOM 1736 C CA . SER A 1 213 ? 23.648 -3.071 -0.518 1.00 83.81 213 SER A CA 1
ATOM 1737 C C . SER A 1 213 ? 22.741 -4.288 -0.410 1.00 83.81 213 SER A C 1
ATOM 1739 O O . SER A 1 213 ? 22.960 -5.175 0.423 1.00 83.81 213 SER A O 1
ATOM 1741 N N . LEU A 1 214 ? 21.701 -4.296 -1.229 1.00 85.50 214 LEU A N 1
ATOM 1742 C CA . LEU A 1 214 ? 20.700 -5.344 -1.280 1.00 85.50 214 LEU A CA 1
ATOM 1743 C C . LEU A 1 214 ? 20.702 -5.926 -2.691 1.00 85.50 214 LEU A C 1
ATOM 1745 O O . LEU A 1 214 ? 20.592 -5.178 -3.652 1.00 85.50 214 LEU A O 1
ATOM 1749 N N . ASP A 1 215 ? 20.866 -7.236 -2.809 1.00 88.94 215 ASP A N 1
ATOM 1750 C CA . ASP A 1 215 ? 20.807 -7.944 -4.091 1.00 88.94 215 ASP A CA 1
ATOM 1751 C C . ASP A 1 215 ? 19.398 -8.505 -4.261 1.00 88.94 215 ASP A C 1
ATOM 1753 O O . ASP A 1 215 ? 19.046 -9.399 -3.494 1.00 88.94 215 ASP A O 1
ATOM 1757 N N . TYR A 1 216 ? 18.606 -7.947 -5.182 1.00 89.69 216 TYR A N 1
ATOM 1758 C CA . TYR A 1 216 ? 17.210 -8.322 -5.430 1.00 89.69 216 TYR A CA 1
ATOM 1759 C C . TYR A 1 216 ? 16.979 -8.735 -6.876 1.00 89.69 216 TYR A C 1
ATOM 1761 O O . TYR A 1 216 ? 17.456 -8.084 -7.798 1.00 89.69 216 TYR A O 1
ATOM 1769 N N . GLU A 1 217 ? 16.170 -9.769 -7.073 1.00 92.19 217 GLU A N 1
ATOM 1770 C CA . GLU A 1 217 ? 15.569 -10.066 -8.367 1.00 92.19 217 GLU A CA 1
ATOM 1771 C C . GLU A 1 217 ? 14.368 -9.143 -8.597 1.00 92.19 217 GLU A C 1
ATOM 1773 O O . GLU A 1 217 ? 13.416 -9.113 -7.814 1.00 92.19 217 GLU A O 1
ATOM 1778 N N . CYS A 1 218 ? 14.431 -8.374 -9.678 1.00 91.88 218 CYS A N 1
ATOM 1779 C CA . CYS A 1 218 ? 13.487 -7.328 -10.041 1.00 91.88 218 CYS A CA 1
ATOM 1780 C C . CYS A 1 218 ? 13.077 -7.473 -11.510 1.00 91.88 218 CYS A C 1
ATOM 1782 O O . CYS A 1 218 ? 13.791 -8.070 -12.318 1.00 91.88 218 CYS A O 1
ATOM 1784 N N . LEU A 1 219 ? 11.948 -6.867 -11.874 1.00 92.31 219 LEU A N 1
ATOM 1785 C CA . LEU A 1 219 ? 11.574 -6.724 -13.280 1.00 92.31 219 LEU A CA 1
ATOM 1786 C C . LEU A 1 219 ? 12.544 -5.792 -14.005 1.00 92.31 219 LEU A C 1
ATOM 1788 O O . LEU A 1 219 ? 13.090 -4.856 -13.410 1.00 92.31 219 LEU A O 1
ATOM 1792 N N . HIS A 1 220 ? 12.751 -6.049 -15.296 1.00 90.12 220 HIS A N 1
ATOM 1793 C CA . HIS A 1 220 ? 13.421 -5.082 -16.153 1.00 90.12 220 HIS A CA 1
ATOM 1794 C C . HIS A 1 220 ? 12.521 -3.848 -16.313 1.00 90.12 220 HIS A C 1
ATOM 1796 O O . HIS A 1 220 ? 11.289 -3.956 -16.295 1.00 90.12 220 HIS A O 1
ATOM 1802 N N . GLU A 1 221 ? 13.127 -2.674 -16.465 1.00 87.31 221 GLU A N 1
ATOM 1803 C CA . GLU A 1 221 ? 12.386 -1.487 -16.904 1.00 87.31 221 GLU A CA 1
ATOM 1804 C C . GLU A 1 221 ? 11.707 -1.789 -18.251 1.00 87.31 221 GLU A C 1
ATOM 1806 O O . GLU A 1 221 ? 12.188 -2.624 -19.013 1.00 87.31 221 GLU A O 1
ATOM 1811 N N . ASP A 1 222 ? 10.548 -1.197 -18.516 1.00 86.62 222 ASP A N 1
ATOM 1812 C CA . ASP A 1 222 ? 9.780 -1.438 -19.750 1.00 86.62 222 ASP A CA 1
ATOM 1813 C C . ASP A 1 222 ? 9.283 -2.888 -19.959 1.00 86.62 222 ASP A C 1
ATOM 1815 O O . ASP A 1 222 ? 8.824 -3.238 -21.044 1.00 86.62 222 ASP A O 1
ATOM 1819 N N . THR A 1 223 ? 9.315 -3.742 -18.925 1.00 91.12 223 THR A N 1
ATOM 1820 C CA . THR A 1 223 ? 8.687 -5.074 -18.997 1.00 91.12 223 THR A CA 1
ATOM 1821 C C . THR A 1 223 ? 7.173 -4.935 -19.144 1.00 91.12 223 THR A C 1
ATOM 1823 O O . THR A 1 223 ? 6.495 -4.422 -18.250 1.00 91.12 223 THR A O 1
ATOM 1826 N N . GLU A 1 224 ? 6.626 -5.467 -20.233 1.00 92.19 224 GLU A N 1
ATOM 1827 C CA . GLU A 1 224 ? 5.186 -5.521 -20.463 1.00 92.19 224 GLU A CA 1
ATOM 1828 C C . GLU A 1 224 ? 4.595 -6.843 -19.964 1.00 92.19 224 GLU A C 1
ATOM 1830 O O . GLU A 1 224 ? 5.093 -7.930 -20.249 1.00 92.19 224 GLU A O 1
ATOM 1835 N N . PHE A 1 225 ? 3.487 -6.759 -19.231 1.00 93.12 225 PHE A N 1
ATOM 1836 C CA . PHE A 1 225 ? 2.691 -7.921 -18.852 1.00 93.12 225 PHE A CA 1
ATOM 1837 C C . PHE A 1 225 ? 1.209 -7.555 -18.830 1.00 93.12 225 PHE A C 1
ATOM 1839 O O . PHE A 1 225 ? 0.831 -6.396 -18.664 1.00 93.12 225 PHE A O 1
ATOM 1846 N N . THR A 1 226 ? 0.347 -8.561 -18.968 1.00 94.44 226 THR A N 1
ATOM 1847 C CA . THR A 1 226 ? -1.110 -8.379 -18.927 1.00 94.44 226 THR A CA 1
ATOM 1848 C C . THR A 1 226 ? -1.689 -8.960 -17.642 1.00 94.44 226 THR A C 1
ATOM 1850 O O . THR A 1 226 ? -1.342 -10.068 -17.235 1.00 94.44 226 THR A O 1
ATOM 1853 N N . THR A 1 227 ? -2.591 -8.210 -17.014 1.00 94.81 227 THR A N 1
ATOM 1854 C CA . THR A 1 227 ? -3.413 -8.637 -15.875 1.00 94.81 227 THR A CA 1
ATOM 1855 C C . THR A 1 227 ? -4.864 -8.246 -16.136 1.00 94.81 227 THR A C 1
ATOM 1857 O O . THR A 1 227 ? -5.135 -7.271 -16.840 1.00 94.81 227 THR A O 1
ATOM 1860 N N . GLU A 1 228 ? -5.798 -8.998 -15.568 1.00 96.06 228 GLU A N 1
ATOM 1861 C CA . GLU A 1 228 ? -7.226 -8.729 -15.664 1.00 96.06 228 GLU A CA 1
ATOM 1862 C C . GLU A 1 228 ? -7.749 -8.186 -14.335 1.00 96.06 228 GLU A C 1
ATOM 1864 O O . GLU A 1 228 ? -7.550 -8.790 -13.278 1.00 96.06 228 GLU A O 1
ATOM 1869 N N . ILE A 1 229 ? -8.461 -7.058 -14.396 1.00 95.44 229 ILE A N 1
ATOM 1870 C CA . ILE A 1 229 ? -9.192 -6.487 -13.262 1.00 95.44 229 ILE A CA 1
ATOM 1871 C C . ILE A 1 229 ? -10.683 -6.579 -13.575 1.00 95.44 229 ILE A C 1
ATOM 1873 O O . ILE A 1 229 ? -11.161 -5.993 -14.544 1.00 95.44 229 ILE A O 1
ATOM 1877 N N . LEU A 1 230 ? -11.421 -7.309 -12.744 1.00 95.31 230 LEU A N 1
ATOM 1878 C CA . LEU A 1 230 ? -12.857 -7.523 -12.896 1.00 95.31 230 LEU A CA 1
ATOM 1879 C C . LEU A 1 230 ? -13.610 -6.920 -11.713 1.00 95.31 230 LEU A C 1
ATOM 1881 O O . LEU A 1 230 ? -13.214 -7.107 -10.560 1.00 95.31 230 LEU A O 1
ATOM 1885 N N . LEU A 1 231 ? -14.728 -6.258 -12.008 1.00 93.50 231 LEU A N 1
ATOM 1886 C CA . LEU A 1 231 ? -15.668 -5.754 -11.014 1.00 93.50 231 LEU A CA 1
ATOM 1887 C C . LEU A 1 231 ? -16.939 -6.613 -11.009 1.00 93.50 231 LEU A C 1
ATOM 1889 O O . LEU A 1 231 ? -17.630 -6.745 -12.015 1.00 93.50 231 LEU A O 1
ATOM 1893 N N . ASP A 1 232 ? -17.236 -7.212 -9.862 1.00 92.25 232 ASP A N 1
ATOM 1894 C CA . ASP A 1 232 ? -18.404 -8.053 -9.624 1.00 92.25 232 ASP A CA 1
ATOM 1895 C C . ASP A 1 232 ? -19.604 -7.176 -9.236 1.00 92.25 232 ASP A C 1
ATOM 1897 O O . ASP A 1 232 ? -19.832 -6.884 -8.060 1.00 92.25 232 ASP A O 1
ATOM 1901 N N . PHE A 1 233 ? -20.341 -6.705 -10.247 1.00 88.06 233 PHE A N 1
ATOM 1902 C CA . PHE A 1 233 ? -21.479 -5.796 -10.066 1.00 88.06 233 PHE A CA 1
ATOM 1903 C C . PHE A 1 233 ? -22.628 -6.418 -9.271 1.00 88.06 233 PHE A C 1
ATOM 1905 O O . PHE A 1 233 ? -23.300 -5.715 -8.521 1.00 88.06 233 PHE A O 1
ATOM 1912 N N . GLU A 1 234 ? -22.858 -7.726 -9.407 1.00 88.44 234 GLU A N 1
ATOM 1913 C CA . GLU A 1 234 ? -23.894 -8.416 -8.637 1.00 88.44 234 GLU A CA 1
ATOM 1914 C C . GLU A 1 234 ? -23.553 -8.376 -7.144 1.00 88.44 234 GLU A C 1
ATOM 1916 O O . GLU A 1 234 ? -24.388 -8.002 -6.317 1.00 88.44 234 GLU A O 1
ATOM 1921 N N . LEU A 1 235 ? -22.299 -8.684 -6.796 1.00 86.38 235 LEU A N 1
ATOM 1922 C CA . LEU A 1 235 ? -21.833 -8.605 -5.417 1.00 86.38 235 LEU A CA 1
ATOM 1923 C C . LEU A 1 235 ? -21.806 -7.161 -4.898 1.00 86.38 235 LEU A C 1
ATOM 1925 O O . LEU A 1 235 ? -22.165 -6.924 -3.744 1.00 86.38 235 LEU A O 1
ATOM 1929 N N . LEU A 1 236 ? -21.417 -6.206 -5.745 1.00 84.00 236 LEU A N 1
ATOM 1930 C CA . LEU A 1 236 ? -21.403 -4.783 -5.415 1.00 84.00 236 LEU A CA 1
ATOM 1931 C C . LEU A 1 236 ? -22.808 -4.281 -5.072 1.00 84.00 236 LEU A C 1
ATOM 1933 O O . LEU A 1 236 ? -23.015 -3.756 -3.981 1.00 84.00 236 LEU A O 1
ATOM 1937 N N . ASN A 1 237 ? -23.786 -4.534 -5.943 1.00 81.69 237 ASN A N 1
ATOM 1938 C CA . ASN A 1 237 ? -25.181 -4.149 -5.727 1.00 81.69 237 ASN A CA 1
ATOM 1939 C C . ASN A 1 237 ? -25.795 -4.874 -4.524 1.00 81.69 237 ASN A C 1
ATOM 1941 O O . ASN A 1 237 ? -26.621 -4.311 -3.813 1.00 81.69 237 ASN A O 1
ATOM 1945 N N . LYS A 1 238 ? -25.372 -6.113 -4.247 1.00 80.94 238 LYS A N 1
ATOM 1946 C CA . LYS A 1 238 ? -25.814 -6.854 -3.060 1.00 80.94 238 LYS A CA 1
ATOM 1947 C C . LYS A 1 238 ? -25.298 -6.244 -1.758 1.00 80.94 238 LYS A C 1
ATOM 1949 O O . LYS A 1 238 ? -26.011 -6.262 -0.757 1.00 80.94 238 LYS A O 1
ATOM 1954 N N . PHE A 1 239 ? -24.056 -5.771 -1.739 1.00 76.75 239 PHE A N 1
ATOM 1955 C CA . PHE A 1 239 ? -23.472 -5.146 -0.552 1.00 76.75 239 PHE A CA 1
ATOM 1956 C C . PHE A 1 239 ? -23.930 -3.693 -0.376 1.00 76.75 239 PHE A C 1
ATOM 1958 O O . PHE A 1 239 ? -24.051 -3.236 0.759 1.00 76.75 239 PHE A O 1
ATOM 1965 N N . TYR A 1 240 ? -24.213 -2.998 -1.480 1.00 74.00 240 TYR A N 1
ATOM 1966 C CA . TYR A 1 240 ? -24.460 -1.557 -1.518 1.00 74.00 240 TYR A CA 1
ATOM 1967 C C . TYR A 1 240 ? -25.632 -1.192 -2.459 1.00 74.00 240 TYR A C 1
ATOM 1969 O O . TYR A 1 240 ? -25.420 -0.479 -3.439 1.00 74.00 240 TYR A O 1
ATOM 1977 N N . PRO A 1 241 ? -26.868 -1.659 -2.193 1.00 67.56 241 PRO A N 1
ATOM 1978 C CA . PRO A 1 241 ? -28.002 -1.491 -3.109 1.00 67.56 241 PRO A CA 1
ATOM 1979 C C . PRO A 1 241 ? -28.478 -0.037 -3.282 1.00 67.56 241 PRO A C 1
ATOM 1981 O O . PRO A 1 241 ? -28.964 0.305 -4.354 1.00 67.56 241 PRO A O 1
ATOM 1984 N N . ASP A 1 242 ? -28.309 0.819 -2.263 1.00 62.31 242 ASP A N 1
ATOM 1985 C CA . ASP A 1 242 ? -28.950 2.149 -2.189 1.00 62.31 242 ASP A CA 1
ATOM 1986 C C . ASP A 1 242 ? -27.976 3.317 -1.923 1.00 62.31 242 ASP A C 1
ATOM 1988 O O . ASP A 1 242 ? -28.385 4.425 -1.569 1.00 62.31 242 ASP A O 1
ATOM 1992 N N . SER A 1 243 ? -26.666 3.100 -2.034 1.00 55.28 243 SER A N 1
ATOM 1993 C CA . SER A 1 243 ? -25.663 4.042 -1.511 1.00 55.28 243 SER A CA 1
ATOM 1994 C C . SER A 1 243 ? -24.757 4.639 -2.583 1.00 55.28 243 SER A C 1
ATOM 1996 O O . SER A 1 243 ? -24.393 3.971 -3.542 1.00 55.28 243 SER A O 1
ATOM 1998 N N . LYS A 1 244 ? -24.332 5.894 -2.368 1.00 61.00 244 LYS A N 1
ATOM 1999 C CA . LYS A 1 244 ? -23.186 6.538 -3.033 1.00 61.00 244 LYS A CA 1
ATOM 2000 C C . LYS A 1 244 ? -21.927 5.681 -2.830 1.00 61.00 244 LYS A C 1
ATOM 2002 O O . LYS A 1 244 ? -21.227 5.839 -1.833 1.00 61.00 244 LYS A O 1
ATOM 2007 N N . ILE A 1 245 ? -21.678 4.736 -3.729 1.00 69.00 245 ILE A N 1
ATOM 2008 C CA . ILE A 1 245 ? -20.468 3.909 -3.711 1.00 69.00 245 ILE A CA 1
ATOM 2009 C C . ILE A 1 245 ? -19.295 4.756 -4.214 1.00 69.00 245 ILE A C 1
ATOM 2011 O O . ILE A 1 245 ? -19.477 5.611 -5.077 1.00 69.00 245 ILE A O 1
ATOM 2015 N N . LEU A 1 246 ? -18.094 4.506 -3.683 1.00 76.31 246 LEU A N 1
ATOM 2016 C CA . LEU A 1 246 ? -16.849 5.150 -4.126 1.00 76.31 246 LEU A CA 1
ATOM 2017 C C . LEU A 1 246 ? -16.605 4.968 -5.631 1.00 76.31 246 LEU A C 1
ATOM 2019 O O . LEU A 1 246 ? -16.123 5.873 -6.296 1.00 76.31 246 LEU A O 1
ATOM 2023 N N . PHE A 1 247 ? -16.963 3.801 -6.162 1.00 85.88 247 PHE A N 1
ATOM 2024 C CA . PHE A 1 247 ? -16.915 3.482 -7.581 1.00 85.88 247 PHE A CA 1
ATOM 2025 C C . PHE A 1 247 ? -18.080 2.554 -7.917 1.00 85.88 247 PHE A C 1
ATOM 2027 O O . PHE A 1 247 ? -18.454 1.691 -7.121 1.00 85.88 247 PHE A O 1
ATOM 2034 N N . ASN A 1 248 ? -18.659 2.739 -9.094 1.00 84.69 248 ASN A N 1
ATOM 2035 C CA . ASN A 1 248 ? -19.783 1.947 -9.590 1.00 84.69 248 ASN A CA 1
ATOM 2036 C C . ASN A 1 248 ? -19.484 1.300 -10.943 1.00 84.69 248 ASN A C 1
ATOM 2038 O O . ASN A 1 248 ? -20.354 0.623 -11.471 1.00 84.69 248 ASN A O 1
ATOM 2042 N N . ASP A 1 249 ? -18.286 1.501 -11.489 1.00 89.50 249 ASP A N 1
ATOM 2043 C CA . ASP A 1 249 ? -17.794 0.899 -12.721 1.00 89.50 249 ASP A CA 1
ATOM 2044 C C . ASP A 1 249 ? -16.257 0.783 -12.684 1.00 89.50 249 ASP A C 1
ATOM 2046 O O . ASP A 1 249 ? -15.591 1.218 -11.739 1.00 89.50 249 ASP A O 1
ATOM 2050 N N . ILE A 1 250 ? -15.674 0.159 -13.709 1.00 91.38 250 ILE A N 1
ATOM 2051 C CA . ILE A 1 250 ? -14.218 -0.013 -13.781 1.00 91.38 250 ILE A CA 1
ATOM 2052 C C . ILE A 1 250 ? -13.488 1.320 -14.000 1.00 91.38 250 ILE A C 1
ATOM 2054 O O . ILE A 1 250 ? -12.387 1.511 -13.493 1.00 91.38 250 ILE A O 1
ATOM 2058 N N . SER A 1 251 ? -14.100 2.262 -14.717 1.00 92.62 251 SER A N 1
ATOM 2059 C CA . SER A 1 251 ? -13.493 3.548 -15.068 1.00 92.62 251 SER A CA 1
ATOM 2060 C C . SER A 1 251 ? -13.298 4.433 -13.838 1.00 92.62 251 SER A C 1
ATOM 2062 O O . SER A 1 251 ? -12.227 5.003 -13.643 1.00 92.62 251 SER A O 1
ATOM 2064 N N . SER A 1 252 ? -14.307 4.503 -12.972 1.00 92.19 252 SER A N 1
ATOM 2065 C CA . SER A 1 252 ? -14.268 5.195 -11.684 1.00 92.19 252 SER A CA 1
ATOM 2066 C C . SER A 1 252 ? -13.234 4.572 -10.746 1.00 92.19 252 SER A C 1
ATOM 2068 O O . SER A 1 252 ? -12.450 5.306 -10.146 1.00 92.19 252 SER A O 1
ATOM 2070 N N . LEU A 1 253 ? -13.132 3.237 -10.698 1.00 93.19 253 LEU A N 1
ATOM 2071 C CA . LEU A 1 253 ? -12.065 2.561 -9.952 1.00 93.19 253 LEU A CA 1
ATOM 2072 C C . LEU A 1 253 ? -10.668 2.930 -10.483 1.00 93.19 253 LEU A C 1
ATOM 2074 O O . LEU A 1 253 ? -9.773 3.239 -9.699 1.00 93.19 253 LEU A O 1
ATOM 2078 N N . ILE A 1 254 ? -10.476 2.940 -11.803 1.00 94.31 254 ILE A N 1
ATOM 2079 C CA . ILE A 1 254 ? -9.201 3.331 -12.422 1.00 94.31 254 ILE A CA 1
ATOM 2080 C C . ILE A 1 254 ? -8.863 4.798 -12.133 1.00 94.31 254 ILE A C 1
ATOM 2082 O O . ILE A 1 254 ? -7.701 5.108 -11.887 1.00 94.31 254 ILE A O 1
ATOM 2086 N N . ASN A 1 255 ? -9.848 5.696 -12.108 1.00 93.94 255 ASN A N 1
ATOM 2087 C CA . ASN A 1 255 ? -9.617 7.100 -11.763 1.00 93.94 255 ASN A CA 1
ATOM 2088 C C . ASN A 1 255 ? -9.151 7.269 -10.311 1.00 93.94 255 ASN A C 1
ATOM 2090 O O . ASN A 1 255 ? -8.214 8.023 -10.064 1.00 93.94 255 ASN A O 1
ATOM 2094 N N . ILE A 1 256 ? -9.736 6.519 -9.373 1.00 94.25 256 ILE A N 1
ATOM 2095 C CA . ILE A 1 256 ? -9.288 6.481 -7.971 1.00 94.25 256 ILE A CA 1
ATOM 2096 C C . ILE A 1 256 ? -7.833 6.010 -7.868 1.00 94.25 256 ILE A C 1
ATOM 2098 O O . ILE A 1 256 ? -7.037 6.568 -7.115 1.00 94.25 256 ILE A O 1
ATOM 2102 N N . ILE A 1 257 ? -7.483 4.976 -8.634 1.00 94.94 257 ILE A N 1
ATOM 2103 C CA . ILE A 1 257 ? -6.122 4.440 -8.679 1.00 94.94 257 ILE A CA 1
ATOM 2104 C C . ILE A 1 257 ? -5.142 5.501 -9.205 1.00 94.94 257 ILE A C 1
ATOM 2106 O O . ILE A 1 257 ? -4.134 5.773 -8.554 1.00 94.94 257 ILE A O 1
ATOM 2110 N N . LYS A 1 258 ? -5.474 6.148 -10.331 1.00 94.38 258 LYS A N 1
ATOM 2111 C CA . LYS A 1 258 ? -4.664 7.227 -10.921 1.00 94.38 258 LYS A CA 1
ATOM 2112 C C . LYS A 1 258 ? -4.456 8.384 -9.956 1.00 94.38 258 LYS A C 1
ATOM 2114 O O . LYS A 1 258 ? -3.334 8.845 -9.806 1.00 94.38 258 LYS A O 1
ATOM 2119 N N . GLU A 1 259 ? -5.503 8.817 -9.260 1.00 94.56 259 GLU A N 1
ATOM 2120 C CA . GLU A 1 259 ? -5.401 9.925 -8.310 1.00 94.56 259 GLU A CA 1
ATOM 2121 C C . GLU A 1 259 ? -4.365 9.651 -7.208 1.00 94.56 259 GLU A C 1
ATOM 2123 O O . GLU A 1 259 ? -3.588 10.538 -6.834 1.00 94.56 259 GLU A O 1
ATOM 2128 N N . PHE A 1 260 ? -4.341 8.425 -6.679 1.00 94.75 260 PHE A N 1
ATOM 2129 C CA . PHE A 1 260 ? -3.352 8.038 -5.679 1.00 94.75 260 PHE A CA 1
ATOM 2130 C C . PHE A 1 260 ? -1.943 7.963 -6.278 1.00 94.75 260 PHE A C 1
ATOM 2132 O O . PHE A 1 260 ? -1.013 8.527 -5.698 1.00 94.75 260 PHE A O 1
ATOM 2139 N N . GLY A 1 261 ? -1.794 7.339 -7.452 1.00 94.25 261 GLY A N 1
ATOM 2140 C CA . GLY A 1 261 ? -0.520 7.263 -8.172 1.00 94.25 261 GLY A CA 1
ATOM 2141 C C . GLY A 1 261 ? 0.074 8.641 -8.482 1.00 94.25 261 GLY A C 1
ATOM 2142 O O . GLY A 1 261 ? 1.253 8.882 -8.222 1.00 94.25 261 GLY A O 1
ATOM 2143 N N . GLU A 1 262 ? -0.749 9.581 -8.943 1.00 93.44 262 GLU A N 1
ATOM 2144 C CA . GLU A 1 262 ? -0.371 10.976 -9.195 1.00 93.44 262 GLU A CA 1
ATOM 2145 C C . GLU A 1 262 ? 0.029 11.703 -7.911 1.00 93.44 262 GLU A C 1
ATOM 2147 O O . GLU A 1 262 ? 1.058 12.379 -7.870 1.00 93.44 262 GLU A O 1
ATOM 2152 N N . SER A 1 263 ? -0.743 11.531 -6.836 1.00 93.81 263 SER A N 1
ATOM 2153 C CA . SER A 1 263 ? -0.434 12.141 -5.539 1.00 93.81 263 SER A CA 1
ATOM 2154 C C . SER A 1 263 ? 0.906 11.642 -4.987 1.00 93.81 263 SER A C 1
ATOM 2156 O O . SER A 1 263 ? 1.692 12.435 -4.465 1.00 93.81 263 SER A O 1
ATOM 2158 N N . GLN A 1 264 ? 1.190 10.345 -5.136 1.00 93.38 264 GLN A N 1
ATOM 2159 C CA . GLN A 1 264 ? 2.470 9.757 -4.753 1.00 93.38 264 GLN A CA 1
ATOM 2160 C C . GLN A 1 264 ? 3.619 10.296 -5.612 1.00 93.38 264 GLN A C 1
ATOM 2162 O O . GLN A 1 264 ? 4.635 10.735 -5.070 1.00 93.38 264 GLN A O 1
ATOM 2167 N N . TRP A 1 265 ? 3.441 10.316 -6.934 1.00 92.56 265 TRP A N 1
ATOM 2168 C CA . TRP A 1 265 ? 4.443 10.814 -7.874 1.00 92.56 265 TRP A CA 1
ATOM 2169 C C . TRP A 1 265 ? 4.825 12.269 -7.595 1.00 92.56 265 TRP A C 1
ATOM 2171 O O . TRP A 1 265 ? 6.006 12.613 -7.582 1.00 92.56 265 TRP A O 1
ATOM 2181 N N . ILE A 1 266 ? 3.836 13.127 -7.324 1.00 91.81 266 ILE A N 1
ATOM 2182 C CA . ILE A 1 266 ? 4.059 14.538 -6.992 1.00 91.81 266 ILE A CA 1
ATOM 2183 C C . ILE A 1 266 ? 4.846 14.675 -5.685 1.00 91.81 266 ILE A C 1
ATOM 2185 O O . ILE A 1 266 ? 5.802 15.450 -5.633 1.00 91.81 266 ILE A O 1
ATOM 2189 N N . GLU A 1 267 ? 4.474 13.940 -4.635 1.00 91.75 267 GLU A N 1
ATOM 2190 C CA . GLU A 1 267 ? 5.168 14.009 -3.343 1.00 91.75 267 GLU A CA 1
ATOM 2191 C C . GLU A 1 267 ? 6.632 13.563 -3.468 1.00 91.75 267 GLU A C 1
ATOM 2193 O O . GLU A 1 267 ? 7.536 14.235 -2.966 1.00 91.75 267 GLU A O 1
ATOM 2198 N N . GLU A 1 268 ? 6.884 12.468 -4.184 1.00 90.06 268 GLU A N 1
ATOM 2199 C CA . GLU A 1 268 ? 8.229 11.939 -4.412 1.00 90.06 268 GLU A CA 1
ATOM 2200 C C . GLU A 1 268 ? 9.059 12.874 -5.290 1.00 90.06 268 GLU A C 1
ATOM 2202 O O . GLU A 1 268 ? 10.190 13.203 -4.930 1.00 90.06 268 GLU A O 1
ATOM 2207 N N . ARG A 1 269 ? 8.489 13.398 -6.380 1.00 89.69 269 ARG A N 1
ATOM 2208 C CA . ARG A 1 269 ? 9.142 14.409 -7.219 1.00 89.69 269 ARG A CA 1
ATOM 2209 C C . ARG A 1 269 ? 9.535 15.639 -6.404 1.00 89.69 269 ARG A C 1
ATOM 2211 O O . ARG A 1 269 ? 10.685 16.070 -6.464 1.00 89.69 269 ARG A O 1
ATOM 2218 N N . ASN A 1 270 ? 8.616 16.177 -5.603 1.00 88.69 270 ASN A N 1
ATOM 2219 C CA . ASN A 1 270 ? 8.875 17.334 -4.741 1.00 88.69 270 ASN A CA 1
ATOM 2220 C C . ASN A 1 270 ? 9.943 17.043 -3.680 1.00 88.69 270 ASN A C 1
ATOM 2222 O O . ASN A 1 270 ? 10.680 17.943 -3.269 1.00 88.69 270 ASN A O 1
ATOM 2226 N N . PHE A 1 271 ? 10.006 15.803 -3.197 1.00 86.06 271 PHE A N 1
ATOM 2227 C CA . PHE A 1 271 ? 11.029 15.360 -2.264 1.00 86.06 271 PHE A CA 1
ATOM 2228 C C . PHE A 1 271 ? 12.403 15.286 -2.941 1.00 86.06 271 PHE A C 1
ATOM 2230 O O . PHE A 1 271 ? 13.350 15.907 -2.458 1.00 86.06 271 PHE A O 1
ATOM 2237 N N . PHE A 1 272 ? 12.513 14.597 -4.079 1.00 83.75 272 PHE A N 1
ATOM 2238 C CA . PHE A 1 272 ? 13.787 14.390 -4.770 1.00 83.75 272 PHE A CA 1
ATOM 2239 C C . PHE A 1 272 ? 14.325 15.654 -5.448 1.00 83.75 272 PHE A C 1
ATOM 2241 O O . PHE A 1 272 ? 15.536 15.838 -5.489 1.00 83.75 272 PHE A O 1
ATOM 2248 N N . GLN A 1 273 ? 13.473 16.602 -5.850 1.00 82.38 273 GLN A N 1
ATOM 2249 C CA . GLN A 1 273 ? 13.922 17.924 -6.315 1.00 82.38 273 GLN A CA 1
ATOM 2250 C C . GLN A 1 273 ? 14.690 18.719 -5.250 1.00 82.38 273 GLN A C 1
ATOM 2252 O O . GLN A 1 273 ? 15.506 19.576 -5.583 1.00 82.38 273 GLN A O 1
ATOM 2257 N N . LYS A 1 274 ? 14.456 18.440 -3.963 1.00 77.75 274 LYS A N 1
ATOM 2258 C CA . LYS A 1 274 ? 15.201 19.061 -2.856 1.00 77.75 274 LYS A CA 1
ATOM 2259 C C . LYS A 1 274 ? 16.544 18.380 -2.603 1.00 77.75 274 LYS A C 1
ATOM 2261 O O . LYS A 1 274 ? 17.309 18.873 -1.777 1.00 77.75 274 LYS A O 1
ATOM 2266 N N . VAL A 1 275 ? 16.826 17.267 -3.284 1.00 72.62 275 VAL A N 1
ATOM 2267 C CA . VAL A 1 275 ? 18.056 16.494 -3.118 1.00 72.62 275 VAL A CA 1
ATOM 2268 C C . VAL A 1 275 ? 18.759 16.300 -4.470 1.00 72.62 275 VAL A C 1
ATOM 2270 O O . VAL A 1 275 ? 18.720 15.216 -5.049 1.00 72.62 275 VAL A O 1
ATOM 2273 N N . PRO A 1 276 ? 19.433 17.346 -4.979 1.00 64.31 276 PRO A N 1
ATOM 2274 C CA . PRO A 1 276 ? 19.948 17.393 -6.351 1.00 64.31 276 PRO A CA 1
ATOM 2275 C C . PRO A 1 276 ? 21.166 16.493 -6.604 1.00 64.31 276 PRO A C 1
ATOM 2277 O O . PRO A 1 276 ? 21.638 16.391 -7.731 1.00 64.31 276 PRO A O 1
ATOM 2280 N N . GLU A 1 277 ? 21.713 15.857 -5.569 1.00 69.88 277 GLU A N 1
ATOM 2281 C CA . GLU A 1 277 ? 22.995 15.153 -5.645 1.00 69.88 277 GLU A CA 1
ATOM 2282 C C . GLU A 1 277 ? 22.902 13.750 -6.286 1.00 69.88 277 GLU A C 1
ATOM 2284 O O . GLU A 1 277 ? 23.909 13.047 -6.354 1.00 69.88 277 GLU A O 1
ATOM 2289 N N . ILE A 1 278 ? 21.720 13.339 -6.772 1.00 77.25 278 ILE A N 1
ATOM 2290 C CA . ILE A 1 278 ? 21.521 12.095 -7.535 1.00 77.25 278 ILE A CA 1
ATOM 2291 C C . ILE A 1 278 ? 20.783 12.430 -8.844 1.00 77.25 278 ILE A C 1
ATOM 2293 O O . ILE A 1 278 ? 19.541 12.435 -8.874 1.00 77.25 278 ILE A O 1
ATOM 2297 N N . PRO A 1 279 ? 21.532 12.771 -9.913 1.00 77.81 279 PRO A N 1
ATOM 2298 C CA . PRO A 1 279 ? 20.972 13.210 -11.187 1.00 77.81 279 PRO A CA 1
ATOM 2299 C C . PRO A 1 279 ? 19.998 12.206 -11.798 1.00 77.81 279 PRO A C 1
ATOM 2301 O O . PRO A 1 279 ? 18.953 12.620 -12.279 1.00 77.81 279 PRO A O 1
ATOM 2304 N N . GLU A 1 280 ? 20.272 10.905 -11.696 1.00 83.56 280 GLU A N 1
ATOM 2305 C CA . GLU A 1 280 ? 19.466 9.845 -12.311 1.00 83.56 280 GLU A CA 1
ATOM 2306 C C . GLU A 1 280 ? 18.048 9.788 -11.722 1.00 83.56 280 GLU A C 1
ATOM 2308 O O . GLU A 1 280 ? 17.063 9.645 -12.442 1.00 83.56 280 GLU A O 1
ATOM 2313 N N . ILE A 1 281 ? 17.923 9.966 -10.401 1.00 84.19 281 ILE A N 1
ATOM 2314 C CA . ILE A 1 281 ? 16.616 10.010 -9.726 1.00 84.19 281 ILE A CA 1
ATOM 2315 C C . ILE A 1 281 ? 15.872 11.289 -10.112 1.00 84.19 281 ILE A C 1
ATOM 2317 O O . ILE A 1 281 ? 14.670 11.269 -10.377 1.00 84.19 281 ILE A O 1
ATOM 2321 N N . THR A 1 282 ? 16.589 12.411 -10.140 1.00 82.75 282 THR A N 1
ATOM 2322 C CA . THR A 1 282 ? 16.006 13.707 -10.500 1.00 82.75 282 THR A CA 1
ATOM 2323 C C . THR A 1 282 ? 15.519 13.701 -11.947 1.00 82.75 282 THR A C 1
ATOM 2325 O O . THR A 1 282 ? 14.435 14.203 -12.230 1.00 82.75 282 THR A O 1
ATOM 2328 N N . GLU A 1 283 ? 16.289 13.106 -12.855 1.00 87.25 283 GLU A N 1
ATOM 2329 C CA . GLU A 1 283 ? 15.933 12.914 -14.256 1.00 87.25 283 GLU A CA 1
ATOM 2330 C C . GLU A 1 283 ? 14.691 12.032 -14.385 1.00 87.25 283 GLU A C 1
ATOM 2332 O O . GLU A 1 283 ? 13.726 12.470 -15.007 1.00 87.25 283 GLU A O 1
ATOM 2337 N N . PHE A 1 284 ? 14.653 10.877 -13.708 1.00 88.44 284 PHE A N 1
ATOM 2338 C CA . PHE A 1 284 ? 13.496 9.976 -13.691 1.00 88.44 284 PHE A CA 1
ATOM 2339 C C . PHE A 1 284 ? 12.193 10.691 -13.297 1.00 88.44 284 PHE A C 1
ATOM 2341 O O . PHE A 1 284 ? 11.217 10.654 -14.042 1.00 88.44 284 PHE A O 1
ATOM 2348 N N . TYR A 1 285 ? 12.171 11.422 -12.175 1.00 87.69 285 TYR A N 1
ATOM 2349 C CA . TYR A 1 285 ? 10.958 12.136 -11.739 1.00 87.69 285 TYR A CA 1
ATOM 2350 C C . TYR A 1 285 ? 10.659 13.415 -12.539 1.00 87.69 285 TYR A C 1
ATOM 2352 O O . TYR A 1 285 ? 9.567 13.977 -12.421 1.00 87.69 285 TYR A O 1
ATOM 2360 N N . ASN A 1 286 ? 11.608 13.903 -13.341 1.00 85.38 286 ASN A N 1
ATOM 2361 C CA . ASN A 1 286 ? 11.382 15.011 -14.267 1.00 85.38 286 ASN A CA 1
ATOM 2362 C C . ASN A 1 286 ? 10.871 14.554 -15.636 1.00 85.38 286 ASN A C 1
ATOM 2364 O O . ASN A 1 286 ? 10.459 15.406 -16.426 1.00 85.38 286 ASN A O 1
ATOM 2368 N N . GLN A 1 287 ? 10.845 13.247 -15.908 1.00 84.19 287 GLN A N 1
ATOM 2369 C CA . GLN A 1 287 ? 10.169 12.716 -17.083 1.00 84.19 287 GLN A CA 1
ATOM 2370 C C . GLN A 1 287 ? 8.683 13.102 -17.040 1.00 84.19 287 GLN A C 1
ATOM 2372 O O . GLN A 1 287 ? 8.021 13.024 -16.002 1.00 84.19 287 GLN A O 1
ATOM 2377 N N . ASN A 1 288 ? 8.144 13.526 -18.186 1.00 71.69 288 ASN A N 1
ATOM 2378 C CA . ASN A 1 288 ? 6.722 13.833 -18.335 1.00 71.69 288 ASN A CA 1
ATOM 2379 C C . ASN A 1 288 ? 5.913 12.532 -18.439 1.00 71.69 288 ASN A C 1
ATOM 2381 O O . ASN A 1 288 ? 5.401 12.183 -19.502 1.00 71.69 288 ASN A O 1
ATOM 2385 N N . ILE A 1 289 ? 5.793 11.809 -17.326 1.00 77.56 289 ILE A N 1
ATOM 2386 C CA . ILE A 1 289 ? 4.848 10.701 -17.215 1.00 77.56 289 ILE A CA 1
ATOM 2387 C C . ILE A 1 289 ? 3.466 11.315 -17.050 1.00 77.56 289 ILE A C 1
ATOM 2389 O O . ILE A 1 289 ? 3.164 11.924 -16.027 1.00 77.56 289 ILE A O 1
ATOM 2393 N N . SER A 1 290 ? 2.644 11.197 -18.092 1.00 64.31 290 SER A N 1
ATOM 2394 C CA . SER A 1 290 ? 1.364 11.901 -18.127 1.00 64.31 290 SER A CA 1
ATOM 2395 C C . SER A 1 290 ? 0.406 11.426 -17.030 1.00 64.31 290 SER A C 1
ATOM 2397 O O . SER A 1 290 ? -0.352 12.249 -16.534 1.00 64.31 290 SER A O 1
ATOM 2399 N N . HIS A 1 291 ? 0.447 10.142 -16.640 1.00 71.94 291 HIS A N 1
ATOM 2400 C CA . HIS A 1 291 ? -0.491 9.553 -15.672 1.00 71.94 291 HIS A CA 1
ATOM 2401 C C . HIS A 1 291 ? 0.118 8.318 -14.967 1.00 71.94 291 HIS A C 1
ATOM 2403 O O . HIS A 1 291 ? -0.110 7.186 -15.411 1.00 71.94 291 HIS A O 1
ATOM 2409 N N . PRO A 1 292 ? 0.923 8.485 -13.901 1.00 84.56 292 PRO A N 1
ATOM 2410 C CA . PRO A 1 292 ? 1.403 7.358 -13.102 1.00 84.56 292 PRO A CA 1
ATOM 2411 C C . PRO A 1 292 ? 0.215 6.633 -12.455 1.00 84.56 292 PRO A C 1
ATOM 2413 O O . PRO A 1 292 ? -0.579 7.232 -11.736 1.00 84.56 292 PRO A O 1
ATOM 2416 N N . LEU A 1 293 ? 0.079 5.335 -12.735 1.00 88.56 293 LEU A N 1
ATOM 2417 C CA . LEU A 1 293 ? -1.098 4.570 -12.322 1.00 88.56 293 LEU A CA 1
ATOM 2418 C C . LEU A 1 293 ? -0.946 3.986 -10.914 1.00 88.56 293 LEU A C 1
ATOM 2420 O O . LEU A 1 293 ? -1.777 4.222 -10.047 1.00 88.56 293 LEU A O 1
ATOM 2424 N N . LEU A 1 294 ? 0.099 3.189 -10.694 1.00 88.56 294 LEU A N 1
ATOM 2425 C CA . LEU A 1 294 ? 0.308 2.423 -9.468 1.00 88.56 294 LEU A CA 1
ATOM 2426 C C . LEU A 1 294 ? 1.798 2.309 -9.173 1.00 88.56 294 LEU A C 1
ATOM 2428 O O . LEU A 1 294 ? 2.607 2.133 -10.083 1.00 88.56 294 LEU A O 1
ATOM 2432 N N . ARG A 1 295 ? 2.138 2.290 -7.886 1.00 89.81 295 ARG A N 1
ATOM 2433 C CA . ARG A 1 295 ? 3.427 1.801 -7.399 1.00 89.81 295 ARG A CA 1
ATOM 2434 C C . ARG A 1 295 ? 3.182 0.449 -6.733 1.00 89.81 295 ARG A C 1
ATOM 2436 O O . ARG A 1 295 ? 2.303 0.331 -5.882 1.00 89.81 295 ARG A O 1
ATOM 2443 N N . VAL A 1 296 ? 3.926 -0.581 -7.130 1.00 89.44 296 VAL A N 1
ATOM 2444 C CA . VAL A 1 296 ? 3.713 -1.963 -6.666 1.00 89.44 296 VAL A CA 1
ATOM 2445 C C . VAL A 1 296 ? 5.037 -2.577 -6.219 1.00 89.44 296 VAL A C 1
ATOM 2447 O O . VAL A 1 296 ? 6.090 -2.287 -6.780 1.00 89.44 296 VAL A O 1
ATOM 2450 N N . GLY A 1 297 ? 4.974 -3.453 -5.216 1.00 86.06 297 GLY A N 1
ATOM 2451 C CA . GLY A 1 297 ? 6.112 -4.248 -4.756 1.00 86.06 297 GLY A CA 1
ATOM 2452 C C . GLY A 1 297 ? 6.874 -3.622 -3.590 1.00 86.06 297 GLY A C 1
ATOM 2453 O O . GLY A 1 297 ? 6.454 -2.639 -2.995 1.00 86.06 297 GLY A O 1
ATOM 2454 N N . TRP A 1 298 ? 8.011 -4.221 -3.243 1.00 81.81 298 TRP A N 1
ATOM 2455 C CA . TRP A 1 298 ? 8.768 -3.895 -2.028 1.00 81.81 298 TRP A CA 1
ATOM 2456 C C . TRP A 1 298 ? 9.245 -2.430 -1.964 1.00 81.81 298 TRP A C 1
ATOM 2458 O O . TRP A 1 298 ? 9.286 -1.824 -0.895 1.00 81.81 298 TRP A O 1
ATOM 2468 N N . GLY A 1 299 ? 9.551 -1.831 -3.118 1.00 82.38 299 GLY A N 1
ATOM 2469 C CA . GLY A 1 299 ? 10.058 -0.461 -3.224 1.00 82.38 299 GLY A CA 1
ATOM 2470 C C . GLY A 1 299 ? 9.010 0.647 -3.059 1.00 82.38 299 GLY A C 1
ATOM 2471 O O . GLY A 1 299 ? 9.352 1.820 -3.221 1.00 82.38 299 GLY A O 1
ATOM 2472 N N . THR A 1 300 ? 7.740 0.330 -2.781 1.00 85.69 300 THR A N 1
ATOM 2473 C CA . THR A 1 300 ? 6.673 1.335 -2.590 1.00 85.69 300 THR A CA 1
ATOM 2474 C C . THR A 1 300 ? 6.853 2.167 -1.329 1.00 85.69 300 THR A C 1
ATOM 2476 O O . THR A 1 300 ? 6.445 3.327 -1.296 1.00 85.69 300 THR A O 1
ATOM 2479 N N . GLY A 1 301 ? 7.472 1.574 -0.305 1.00 86.31 301 GLY A N 1
ATOM 2480 C CA . GLY A 1 301 ? 7.657 2.190 1.000 1.00 86.31 301 GLY A CA 1
ATOM 2481 C C . GLY A 1 301 ? 6.343 2.597 1.670 1.00 86.31 301 GLY A C 1
ATOM 2482 O O . GLY A 1 301 ? 5.247 2.319 1.187 1.00 86.31 301 GLY A O 1
ATOM 2483 N N . MET A 1 302 ? 6.483 3.306 2.787 1.00 86.94 302 MET A N 1
ATOM 2484 C CA . MET A 1 302 ? 5.373 3.749 3.629 1.00 86.94 302 MET A CA 1
ATOM 2485 C C . MET A 1 302 ? 4.307 4.531 2.842 1.00 86.94 302 MET A C 1
ATOM 2487 O O . MET A 1 302 ? 3.131 4.202 2.919 1.00 86.94 302 MET A O 1
ATOM 2491 N N . LEU A 1 303 ? 4.708 5.504 2.013 1.00 89.00 303 LEU A N 1
ATOM 2492 C CA . LEU A 1 303 ? 3.766 6.361 1.278 1.00 89.00 303 LEU A CA 1
ATOM 2493 C C . LEU A 1 303 ? 2.919 5.613 0.237 1.00 89.00 303 LEU A C 1
ATOM 2495 O O . LEU A 1 303 ? 1.827 6.076 -0.074 1.00 89.00 303 LEU A O 1
ATOM 2499 N N . GLY A 1 304 ? 3.400 4.480 -0.287 1.00 86.81 304 GLY A N 1
ATOM 2500 C CA . GLY A 1 304 ? 2.645 3.652 -1.233 1.00 86.81 304 GLY A CA 1
ATOM 2501 C C . GLY A 1 304 ? 1.821 2.541 -0.574 1.00 86.81 304 GLY A C 1
ATOM 2502 O O . GLY A 1 304 ? 0.949 1.963 -1.220 1.00 86.81 304 GLY A O 1
ATOM 2503 N N . THR A 1 305 ? 2.079 2.217 0.699 1.00 85.25 305 THR A N 1
ATOM 2504 C CA . THR A 1 305 ? 1.385 1.135 1.423 1.00 85.25 305 THR A CA 1
ATOM 2505 C C . THR A 1 305 ? 0.418 1.628 2.493 1.00 85.25 305 THR A C 1
ATOM 2507 O O . THR A 1 305 ? -0.328 0.820 3.042 1.00 85.25 305 THR A O 1
ATOM 2510 N N . THR A 1 306 ? 0.415 2.923 2.808 1.00 84.56 306 THR A N 1
ATOM 2511 C CA . THR A 1 306 ? -0.421 3.515 3.860 1.00 84.56 306 THR A CA 1
ATOM 2512 C C . THR A 1 306 ? -1.139 4.778 3.371 1.00 84.56 306 THR A C 1
ATOM 2514 O O . THR A 1 306 ? -1.023 5.202 2.224 1.00 84.56 306 THR A O 1
ATOM 2517 N N . ILE A 1 307 ? -1.902 5.401 4.268 1.00 86.44 307 ILE A N 1
ATOM 2518 C CA . ILE A 1 307 ? -2.652 6.641 4.020 1.00 86.44 307 ILE A CA 1
ATOM 2519 C C . ILE A 1 307 ? -1.816 7.905 4.281 1.00 86.44 307 ILE A C 1
ATOM 2521 O O . ILE A 1 307 ? -2.356 9.011 4.330 1.00 86.44 307 ILE A O 1
ATOM 2525 N N . ASP A 1 308 ? -0.508 7.754 4.496 1.00 89.62 308 ASP A N 1
ATOM 2526 C CA . ASP A 1 308 ? 0.338 8.786 5.097 1.00 89.62 308 ASP A CA 1
ATOM 2527 C C . ASP A 1 308 ? 0.458 10.057 4.255 1.00 89.62 308 ASP A C 1
ATOM 2529 O O . ASP A 1 308 ? 0.696 11.130 4.808 1.00 89.62 308 ASP A O 1
ATOM 2533 N N . LEU A 1 309 ? 0.199 9.986 2.945 1.00 92.19 309 LEU A N 1
ATOM 2534 C CA . LEU A 1 309 ? 0.085 11.167 2.081 1.00 92.19 309 LEU A CA 1
ATOM 2535 C C . LEU A 1 309 ? -0.972 12.178 2.570 1.00 92.19 309 LEU A C 1
ATOM 2537 O O . LEU A 1 309 ? -0.873 13.365 2.264 1.00 92.19 309 LEU A O 1
ATOM 2541 N N . LEU A 1 310 ? -1.970 11.745 3.348 1.00 91.75 310 LEU A N 1
ATOM 2542 C CA . LEU A 1 310 ? -2.993 12.627 3.924 1.00 91.75 310 LEU A CA 1
ATOM 2543 C C . LEU A 1 310 ? -2.579 13.268 5.253 1.00 91.75 310 LEU A C 1
ATOM 2545 O O . LEU A 1 310 ? -3.244 14.213 5.700 1.00 91.75 310 LEU A O 1
ATOM 2549 N N . LEU A 1 311 ? -1.512 12.770 5.877 1.00 91.50 311 LEU A N 1
ATOM 2550 C CA . LEU A 1 311 ? -1.000 13.243 7.158 1.00 91.50 311 LEU A CA 1
ATOM 2551 C C . LEU A 1 311 ? 0.026 14.361 6.955 1.00 91.50 311 LEU A C 1
ATOM 2553 O O . LEU A 1 311 ? 0.670 14.488 5.907 1.00 91.50 311 LEU A O 1
ATOM 2557 N N . ASP A 1 312 ? 0.204 15.190 7.973 1.00 92.06 312 ASP A N 1
ATOM 2558 C CA . ASP A 1 312 ? 1.230 16.221 7.964 1.00 92.06 312 ASP A CA 1
ATOM 2559 C C . ASP A 1 312 ? 2.640 15.609 8.128 1.00 92.06 312 ASP A C 1
ATOM 2561 O O . ASP A 1 312 ? 2.807 14.553 8.749 1.00 92.06 312 ASP A O 1
ATOM 2565 N N . PRO A 1 313 ? 3.688 16.243 7.566 1.00 89.88 313 PRO A N 1
ATOM 2566 C CA . PRO A 1 313 ? 5.044 15.694 7.609 1.00 89.88 313 PRO A CA 1
ATOM 2567 C C . PRO A 1 313 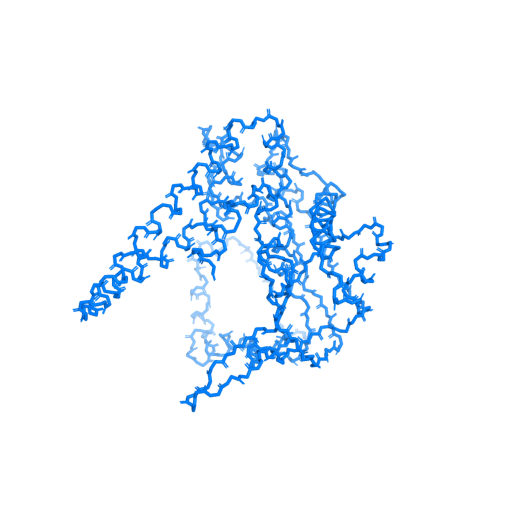? 5.569 15.338 9.017 1.00 89.88 313 PRO A C 1
ATOM 2569 O O . PRO A 1 313 ? 6.200 14.284 9.142 1.00 89.88 313 PRO A O 1
ATOM 2572 N N . PRO A 1 314 ? 5.313 16.130 10.085 1.00 91.69 314 PRO A N 1
ATOM 2573 C CA . PRO A 1 314 ? 5.749 15.780 11.438 1.00 91.69 314 PRO A CA 1
ATOM 2574 C C . PRO A 1 314 ? 5.149 14.468 11.950 1.00 91.69 314 PRO A C 1
ATOM 2576 O O . PRO A 1 314 ? 5.870 13.642 12.516 1.00 91.69 314 PRO A O 1
ATOM 2579 N N . LEU A 1 315 ? 3.851 14.238 11.725 1.00 90.44 315 LEU A N 1
ATOM 2580 C CA . LEU A 1 315 ? 3.195 13.007 12.155 1.00 90.44 315 LEU A CA 1
ATOM 2581 C C . LEU A 1 315 ? 3.698 11.801 11.363 1.00 90.44 315 LEU A C 1
ATOM 2583 O O . LEU A 1 315 ? 4.033 10.786 11.970 1.00 90.44 315 LEU A O 1
ATOM 2587 N N . ARG A 1 316 ? 3.853 11.927 10.037 1.00 90.06 316 ARG A N 1
ATOM 2588 C CA . ARG A 1 316 ? 4.452 10.871 9.198 1.00 90.06 316 ARG A CA 1
ATOM 2589 C C . ARG A 1 316 ? 5.841 10.478 9.685 1.00 90.06 316 ARG A C 1
ATOM 2591 O O . ARG A 1 316 ? 6.161 9.298 9.805 1.00 90.06 316 ARG A O 1
ATOM 2598 N N . GLN A 1 317 ? 6.676 11.473 9.985 1.00 88.12 317 GLN A N 1
ATOM 2599 C CA . GLN A 1 317 ? 8.021 11.233 10.494 1.00 88.12 317 GLN A CA 1
ATOM 2600 C C . GLN A 1 317 ? 7.985 10.508 11.842 1.00 88.12 317 GLN A C 1
ATOM 2602 O O . GLN A 1 317 ? 8.809 9.626 12.085 1.00 88.12 317 GLN A O 1
ATOM 2607 N N . ARG A 1 318 ? 7.030 10.856 12.708 1.00 89.50 318 ARG A N 1
ATOM 2608 C CA . ARG A 1 318 ? 6.844 10.196 13.998 1.00 89.50 318 ARG A CA 1
ATOM 2609 C C . ARG A 1 318 ? 6.402 8.741 13.841 1.00 89.50 318 ARG A C 1
ATOM 2611 O O . ARG A 1 318 ? 7.010 7.887 14.474 1.00 89.50 318 ARG A O 1
ATOM 2618 N N . ILE A 1 319 ? 5.428 8.455 12.972 1.00 87.75 319 ILE A N 1
ATOM 2619 C CA . ILE A 1 319 ? 4.999 7.081 12.649 1.00 87.75 319 ILE A CA 1
ATOM 2620 C C . ILE A 1 319 ? 6.202 6.260 12.189 1.00 87.75 319 ILE A C 1
ATOM 2622 O O . ILE A 1 319 ? 6.522 5.244 12.803 1.00 87.75 319 ILE A O 1
ATOM 2626 N N . ARG A 1 320 ? 6.936 6.766 11.191 1.00 85.62 320 ARG A N 1
ATOM 2627 C CA . ARG A 1 320 ? 8.125 6.105 10.647 1.00 85.62 320 ARG A CA 1
ATOM 2628 C C . ARG A 1 320 ? 9.196 5.833 11.703 1.00 85.62 320 ARG A C 1
ATOM 2630 O O . ARG A 1 320 ? 9.836 4.802 11.657 1.00 85.62 320 ARG A O 1
ATOM 2637 N N . ASN A 1 321 ? 9.459 6.776 12.607 1.00 84.31 321 ASN A N 1
ATOM 2638 C CA . ASN A 1 321 ? 10.547 6.632 13.580 1.00 84.31 321 ASN A CA 1
ATOM 2639 C C . ASN A 1 321 ? 10.157 5.775 14.797 1.00 84.31 321 ASN A C 1
ATOM 2641 O O . ASN A 1 321 ? 11.030 5.263 15.507 1.00 84.31 321 ASN A O 1
ATOM 2645 N N . GLU A 1 322 ? 8.866 5.723 15.126 1.00 81.81 322 GLU A N 1
ATOM 2646 C CA . GLU A 1 322 ? 8.393 5.001 16.299 1.00 81.81 322 GLU A CA 1
ATOM 2647 C C . GLU A 1 322 ? 8.000 3.566 15.971 1.00 81.81 322 GLU A C 1
ATOM 2649 O O . GLU A 1 322 ? 8.457 2.689 16.702 1.00 81.81 322 GLU A O 1
ATOM 2654 N N . VAL A 1 323 ? 7.213 3.363 14.911 1.00 76.50 323 VAL A N 1
ATOM 2655 C CA . VAL A 1 323 ? 6.474 2.125 14.607 1.00 76.50 323 VAL A CA 1
ATOM 2656 C C . VAL A 1 323 ? 7.138 1.292 13.506 1.00 76.50 323 VAL A C 1
ATOM 2658 O O . VAL A 1 323 ? 7.036 0.071 13.543 1.00 76.50 323 VAL A O 1
ATOM 2661 N N . MET A 1 324 ? 7.793 1.935 12.532 1.00 70.69 324 MET A N 1
ATOM 2662 C CA . MET A 1 324 ? 8.445 1.265 11.391 1.00 70.69 324 MET A CA 1
ATOM 2663 C C . MET A 1 324 ? 9.949 1.071 11.604 1.00 70.69 324 MET A C 1
ATOM 2665 O O . MET A 1 324 ? 10.498 0.123 11.004 1.00 70.69 324 MET A O 1
#

Secondary structure (DSSP, 8-state):
--S-----S-TTTTTT--HHHHHHHTTTTSHHHHHHHTT------STTSPPB-TTS-BEE-HHHHHHHHHHHHHHHHHHHHHHH-HHHHIIIIIHHHHHHHHHHHHHHHHHHHHHHTT-HHHHHHHHHHHHHHHHHHHIIIIIHHHTTTTHHHHHTTS---SGGG-GGGSEEE--EE-S--EEEEEEPEEE-TTS-EEE-EEE-TTS-EEE-EEEEEEPPTT------EEE-HHHHHHH-TTS--S-SSHHHHHHHHHHHHHHHHHHHHHHHTT-TT-HHHHHHHHS--S------SGGGHHHHHSSGGGS-HHHHHHHHHHT-

Organism: NCBI:txid412755

InterPro domains:
  IPR005537 CRISPR type III-associated protein [PF03787] (51-243)
  IPR010173 CRISPR-associated protein Csm5 [PTHR38007] (48-321)
  IPR010173 CRISPR-associated protein Csm5 [TIGR01899] (55-313)